Protein AF-A0A2W6BWT7-F1 (afdb_monomer_lite)

Secondary structure (DSSP, 8-state):
-----EEEEE-TTT--EEEEEHHHHHHHHHHH-HHHHHHHHHHHHHHH---TT--HHHHTT---GGGTPPPHHHHHHTTSS-SS-HHHHHHHHHHHHHHHTT--HHHHHHHTTS-HHHHHHHHHHH--EE-SSTT----EE---EEEEEEBTTS-EEEEEEE-HHHHHHHHHHHHHHHHHHTT--TTSGGGGTT-EEEBTT--EEEBP--HHHHHHHHHHTT--HHHHHHHHHHHHHHTT--

Foldseek 3Di:
DDDFDWDWDADPVPRDIDIDGPVVVVVVCCVVCVPVVCVVVQVCLQVQQPQPQADNCLSSQNFDVVVVGDHPVVLCVVPLDPPDTPLLVLLLLQLLVVLVVPDFSQRSSVVSVHHSVSNVVVCVQFVQWDDPDPPDSRIDGDFLFWDWAQAQVRDTDDTFGGTPNLVVVRVVQVVVLVCVVVVHDLPPLVSQQRPWGAGSNGDTGRGHSPSVSVVVVCVVVVDDPVNSCVRVVVSVVVVVPD

pLDDT: mean 80.97, std 15.34, range [33.62, 97.25]

Radius of gyration: 24.02 Å; chains: 1; bounding box: 51×34×78 Å

Structure (mmCIF, N/CA/C/O backbone):
data_AF-A0A2W6BWT7-F1
#
_entry.id   AF-A0A2W6BWT7-F1
#
loop_
_atom_site.group_PDB
_atom_site.id
_atom_site.type_symbol
_atom_site.label_atom_id
_atom_site.label_alt_id
_atom_site.label_comp_id
_atom_site.label_asym_id
_atom_site.label_entity_id
_atom_site.label_seq_id
_atom_site.pdbx_PDB_ins_code
_atom_site.Cartn_x
_atom_site.Cartn_y
_atom_site.Cartn_z
_atom_site.occupancy
_atom_site.B_iso_or_equiv
_atom_site.auth_seq_id
_atom_site.auth_comp_id
_atom_site.auth_asym_id
_atom_site.auth_atom_id
_atom_site.pdbx_PDB_model_num
ATOM 1 N N . MET A 1 1 ? -0.804 13.426 42.499 1.00 40.91 1 MET A N 1
ATOM 2 C CA . MET A 1 1 ? 0.471 13.006 43.126 1.00 40.91 1 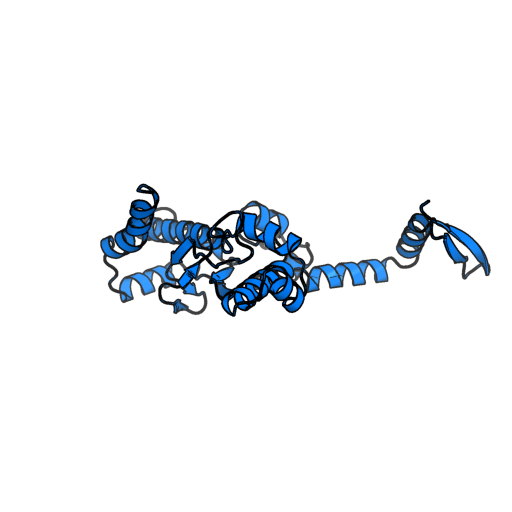MET A CA 1
ATOM 3 C C . MET A 1 1 ? 0.937 11.710 42.467 1.00 40.91 1 MET A C 1
ATOM 5 O O . MET A 1 1 ? 0.214 10.729 42.532 1.00 40.91 1 MET A O 1
ATOM 9 N N . SER A 1 2 ? 2.071 11.709 41.757 1.00 45.38 2 SER A N 1
ATOM 10 C CA . SER A 1 2 ? 2.580 10.516 41.055 1.00 45.38 2 SER A CA 1
ATOM 11 C C . SER A 1 2 ? 3.431 9.670 42.006 1.00 45.38 2 SER A C 1
ATOM 13 O O . SER A 1 2 ? 4.536 10.066 42.378 1.00 45.38 2 SER A O 1
ATOM 15 N N . THR A 1 3 ? 2.908 8.523 42.439 1.00 53.22 3 THR A N 1
ATOM 16 C CA . THR A 1 3 ? 3.630 7.551 43.269 1.00 53.22 3 THR A CA 1
ATOM 17 C C . THR A 1 3 ? 4.761 6.920 42.458 1.00 53.22 3 THR A C 1
ATOM 19 O O . THR A 1 3 ? 4.527 6.099 41.566 1.00 53.22 3 THR A O 1
ATOM 22 N N . ARG A 1 4 ? 6.009 7.304 42.751 1.00 64.75 4 ARG A N 1
ATOM 23 C CA . ARG A 1 4 ? 7.195 6.680 42.151 1.00 64.75 4 ARG A CA 1
ATOM 24 C C . ARG A 1 4 ? 7.292 5.229 42.625 1.00 64.75 4 ARG A C 1
ATOM 26 O O . ARG A 1 4 ? 7.562 4.985 43.795 1.00 64.75 4 ARG A O 1
ATOM 33 N N . ARG A 1 5 ? 7.105 4.273 41.709 1.00 74.81 5 ARG A N 1
ATOM 34 C CA . ARG A 1 5 ? 7.353 2.847 41.974 1.00 74.81 5 ARG A CA 1
ATOM 35 C C . ARG A 1 5 ? 8.836 2.626 42.286 1.00 74.81 5 ARG A C 1
ATOM 37 O O . ARG A 1 5 ? 9.699 2.946 41.460 1.00 74.81 5 ARG A O 1
ATOM 44 N N . THR A 1 6 ? 9.113 2.089 43.466 1.00 85.50 6 THR A N 1
ATOM 45 C CA . THR A 1 6 ? 10.433 1.623 43.897 1.00 85.50 6 THR A CA 1
ATOM 46 C C . THR A 1 6 ? 10.554 0.120 43.660 1.00 85.50 6 THR A C 1
ATOM 48 O O . THR A 1 6 ? 9.563 -0.606 43.664 1.00 85.50 6 THR A O 1
ATOM 51 N N . TYR A 1 7 ? 11.775 -0.337 43.394 1.00 82.94 7 TYR A N 1
ATOM 52 C CA . TYR A 1 7 ? 12.094 -1.737 43.131 1.00 82.94 7 TYR A CA 1
ATOM 53 C C . TYR A 1 7 ? 13.225 -2.173 44.052 1.00 82.94 7 TYR A C 1
ATOM 55 O O . TYR A 1 7 ? 14.183 -1.428 44.257 1.00 82.94 7 TYR A O 1
ATOM 63 N N . THR A 1 8 ? 13.147 -3.394 44.570 1.00 88.25 8 THR A N 1
ATOM 64 C CA . THR A 1 8 ? 14.200 -3.972 45.408 1.00 88.25 8 THR A CA 1
ATOM 65 C C . THR A 1 8 ? 15.169 -4.770 44.547 1.00 88.25 8 THR A C 1
ATOM 67 O O . THR A 1 8 ? 14.767 -5.690 43.839 1.00 88.25 8 THR A O 1
ATOM 70 N N . LEU A 1 9 ? 16.453 -4.419 44.596 1.00 81.25 9 LEU A N 1
ATOM 71 C CA . LEU A 1 9 ? 17.523 -5.174 43.950 1.00 81.25 9 LEU A CA 1
ATOM 72 C C . LEU A 1 9 ? 18.331 -5.923 45.000 1.00 81.25 9 LEU A C 1
ATOM 74 O O . LEU A 1 9 ? 18.842 -5.302 45.932 1.00 81.25 9 LEU A O 1
ATOM 78 N N . THR A 1 10 ? 18.512 -7.224 44.792 1.00 84.50 10 THR A N 1
ATOM 79 C CA . THR A 1 10 ? 19.337 -8.089 45.643 1.00 84.50 10 THR A CA 1
ATOM 80 C C . THR A 1 10 ? 20.615 -8.472 44.910 1.00 84.50 10 THR A C 1
ATOM 82 O O . THR A 1 10 ? 20.573 -9.046 43.820 1.00 84.50 10 THR A O 1
ATOM 85 N N . ASN A 1 11 ? 21.772 -8.176 45.500 1.00 80.06 11 ASN A N 1
ATOM 86 C CA . ASN A 1 11 ? 23.053 -8.645 44.986 1.00 80.06 11 ASN A CA 1
ATOM 87 C C . ASN A 1 11 ? 23.253 -10.118 45.368 1.00 80.06 11 ASN A C 1
ATOM 89 O O . ASN A 1 11 ? 23.417 -10.439 46.540 1.00 80.06 11 ASN A O 1
ATOM 93 N N . LYS A 1 12 ? 23.290 -11.013 44.375 1.00 78.94 12 LYS A N 1
ATOM 94 C CA . LYS A 1 12 ? 23.414 -12.462 44.603 1.00 78.94 12 LYS A CA 1
ATOM 95 C C . LYS A 1 12 ? 24.731 -12.896 45.262 1.00 78.94 12 LYS A C 1
ATOM 97 O O . LYS A 1 12 ? 24.747 -13.942 45.893 1.00 78.94 12 LYS A O 1
ATOM 102 N N . LYS A 1 13 ? 25.821 -12.127 45.125 1.00 75.25 13 LYS A N 1
ATOM 103 C CA . LYS A 1 13 ? 27.130 -12.473 45.717 1.00 75.25 13 LYS A CA 1
ATOM 104 C C . LYS A 1 13 ? 27.247 -12.061 47.180 1.00 75.25 13 LYS A C 1
ATOM 106 O O . LYS A 1 13 ? 27.961 -12.703 47.934 1.00 75.25 13 LYS A O 1
ATOM 111 N N . THR A 1 14 ? 26.595 -10.967 47.562 1.00 84.38 14 THR A N 1
ATOM 112 C CA . THR A 1 14 ? 26.747 -10.375 48.901 1.00 84.38 14 THR A CA 1
ATOM 113 C C . THR A 1 14 ? 25.477 -10.443 49.740 1.00 84.38 14 THR A C 1
ATOM 115 O O . THR A 1 14 ? 25.491 -10.005 50.884 1.00 84.38 14 THR A O 1
ATOM 118 N N . GLY A 1 15 ? 24.360 -10.904 49.172 1.00 87.50 15 GLY A N 1
ATOM 119 C CA . GLY A 1 15 ? 23.044 -10.931 49.817 1.00 87.50 15 GLY A CA 1
ATOM 120 C C . GLY A 1 15 ? 22.424 -9.550 50.065 1.00 87.50 15 GLY A C 1
ATOM 121 O O . GLY A 1 15 ? 21.274 -9.459 50.479 1.00 87.50 15 GLY A O 1
ATOM 122 N N . ARG A 1 16 ? 23.149 -8.455 49.801 1.00 82.12 16 ARG A N 1
ATOM 123 C CA . ARG A 1 16 ? 22.693 -7.098 50.121 1.00 82.12 16 ARG A CA 1
ATOM 124 C C . ARG A 1 16 ? 21.544 -6.665 49.216 1.00 82.12 16 ARG A C 1
ATOM 126 O O . ARG A 1 16 ? 21.642 -6.750 47.989 1.00 82.12 16 ARG A O 1
ATOM 133 N N . THR A 1 17 ? 20.499 -6.123 49.832 1.00 89.31 17 THR A N 1
ATOM 134 C CA . THR A 1 17 ? 19.329 -5.553 49.157 1.00 89.31 17 THR A CA 1
ATOM 135 C C . THR A 1 17 ? 19.349 -4.031 49.203 1.00 89.31 17 THR A C 1
ATOM 137 O O . THR A 1 17 ? 19.670 -3.451 50.238 1.00 89.31 17 THR A O 1
ATOM 140 N N . ARG A 1 18 ? 18.955 -3.366 48.114 1.00 88.62 18 ARG A N 1
ATOM 141 C CA . ARG A 1 18 ? 18.712 -1.913 48.103 1.00 88.62 18 ARG A CA 1
ATOM 142 C C . ARG A 1 18 ? 17.458 -1.557 47.314 1.00 88.62 18 ARG A C 1
ATOM 144 O O . ARG A 1 18 ? 17.167 -2.192 46.300 1.00 88.62 18 ARG A O 1
ATOM 151 N N . GLN A 1 19 ? 16.742 -0.529 47.764 1.00 90.06 19 GLN A N 1
ATOM 152 C CA . GLN A 1 19 ? 15.625 0.053 47.020 1.00 90.06 19 GLN A CA 1
ATOM 153 C C . GLN A 1 19 ? 16.163 1.020 45.968 1.00 90.06 19 GLN A C 1
ATOM 155 O O . GLN A 1 19 ? 17.015 1.856 46.262 1.00 90.06 19 GLN A O 1
ATOM 160 N N . VAL A 1 20 ? 15.667 0.914 44.743 1.00 85.94 20 VAL A N 1
ATOM 161 C CA . VAL A 1 20 ? 16.054 1.782 43.632 1.00 85.94 20 VAL A CA 1
ATOM 162 C C . VAL A 1 20 ? 14.832 2.288 42.881 1.00 85.94 20 VAL A C 1
ATOM 164 O O . VAL A 1 20 ? 13.752 1.695 42.906 1.00 85.94 20 VAL A O 1
ATOM 167 N N . SER A 1 21 ? 15.008 3.394 42.164 1.00 86.25 21 SER A N 1
ATOM 168 C CA . SER A 1 21 ? 13.997 3.871 41.221 1.00 86.25 21 SER A CA 1
ATOM 169 C C . SER A 1 21 ? 13.863 2.920 40.024 1.00 86.25 21 SER A C 1
ATOM 171 O O . SER A 1 21 ? 14.823 2.246 39.643 1.00 86.25 21 SER A O 1
ATOM 173 N N . GLY A 1 22 ? 12.704 2.916 39.354 1.00 77.56 22 GLY A N 1
ATOM 174 C CA . GLY A 1 22 ? 12.494 2.085 38.158 1.00 77.56 22 GLY A CA 1
ATOM 175 C C . GLY A 1 22 ? 13.532 2.289 37.046 1.00 77.56 22 GLY A C 1
ATOM 176 O O . GLY A 1 22 ? 13.905 1.338 36.363 1.00 77.56 22 GLY A O 1
ATOM 177 N N . ARG A 1 23 ? 14.078 3.504 36.900 1.00 74.81 23 ARG A N 1
ATOM 178 C CA . ARG A 1 23 ? 15.114 3.800 35.896 1.00 74.81 23 ARG A CA 1
ATOM 179 C C . ARG A 1 23 ? 16.457 3.149 36.240 1.00 74.81 23 ARG A C 1
ATOM 181 O O . ARG A 1 23 ? 17.181 2.713 35.348 1.00 74.81 23 ARG A O 1
ATOM 188 N N . GLU A 1 24 ? 16.788 3.071 37.523 1.00 74.62 24 GLU A N 1
ATOM 189 C CA . GLU A 1 24 ? 18.011 2.425 38.004 1.00 74.62 24 GLU A CA 1
ATOM 190 C C . GLU A 1 24 ? 17.865 0.891 38.045 1.00 74.62 24 GLU A C 1
ATOM 192 O O . GLU A 1 24 ? 18.815 0.176 37.716 1.00 74.62 24 GLU A O 1
ATOM 197 N N . ALA A 1 25 ? 16.660 0.378 38.317 1.00 74.69 25 ALA A N 1
ATOM 198 C CA . ALA A 1 25 ? 16.322 -1.038 38.148 1.00 74.69 25 ALA A CA 1
ATOM 199 C C . ALA A 1 25 ? 16.501 -1.497 36.688 1.00 74.69 25 ALA A C 1
ATOM 201 O O . ALA A 1 25 ? 17.185 -2.482 36.424 1.00 74.69 25 ALA A O 1
ATOM 202 N N . ALA A 1 26 ? 15.990 -0.735 35.716 1.00 68.50 26 ALA A N 1
ATOM 203 C CA . ALA A 1 26 ? 16.160 -1.059 34.297 1.00 68.50 26 ALA A CA 1
ATOM 204 C C . ALA A 1 26 ? 17.642 -1.088 33.869 1.00 68.50 26 ALA A C 1
ATOM 206 O O . ALA A 1 26 ? 18.083 -2.020 33.198 1.00 68.50 26 ALA A O 1
ATOM 207 N N . ARG A 1 27 ? 18.443 -0.105 34.309 1.00 74.38 27 ARG A N 1
ATOM 208 C CA . ARG A 1 27 ? 19.886 -0.041 34.002 1.00 74.38 27 ARG A CA 1
ATOM 209 C C . ARG A 1 27 ? 20.686 -1.179 34.633 1.00 74.38 27 ARG A C 1
ATOM 211 O O . ARG A 1 27 ? 21.632 -1.676 34.027 1.00 74.38 27 ARG A O 1
ATOM 218 N N . SER A 1 28 ? 20.341 -1.576 35.853 1.00 71.06 28 SER A N 1
ATOM 219 C CA . SER A 1 28 ? 21.017 -2.681 36.542 1.00 71.06 28 SER A CA 1
ATOM 220 C C . SER A 1 28 ? 20.682 -4.034 35.913 1.00 71.06 28 SER A C 1
ATOM 222 O O . SER A 1 28 ? 21.598 -4.829 35.719 1.00 71.06 28 SER A O 1
ATOM 224 N N . ILE A 1 29 ? 19.434 -4.253 35.483 1.00 66.25 29 ILE A N 1
ATOM 225 C CA . ILE A 1 29 ? 19.040 -5.429 34.688 1.00 66.25 29 ILE A CA 1
ATOM 226 C C . ILE A 1 29 ? 19.798 -5.461 33.349 1.00 66.25 29 ILE A C 1
ATOM 228 O O . ILE A 1 29 ? 20.379 -6.489 33.000 1.00 66.25 29 ILE A O 1
ATOM 232 N N . GLN A 1 30 ? 19.885 -4.328 32.637 1.00 64.25 30 GLN A N 1
ATOM 233 C CA . GLN A 1 30 ? 20.648 -4.220 31.383 1.00 64.25 30 GLN A CA 1
ATOM 234 C C . GLN A 1 30 ? 22.138 -4.564 31.553 1.00 64.25 30 GLN A C 1
ATOM 236 O O . GLN A 1 30 ? 22.715 -5.227 30.694 1.00 64.25 30 GLN A O 1
ATOM 241 N N . ARG A 1 31 ? 22.767 -4.145 32.661 1.00 67.81 31 ARG A N 1
ATOM 242 C CA . ARG A 1 31 ? 24.174 -4.469 32.965 1.00 67.81 31 ARG A CA 1
ATOM 243 C C . ARG A 1 31 ? 24.371 -5.921 33.406 1.00 67.81 31 ARG A C 1
ATOM 245 O O . ARG A 1 31 ? 25.387 -6.515 33.067 1.00 67.81 31 ARG A O 1
ATOM 252 N N . ALA A 1 32 ? 23.428 -6.478 34.166 1.00 64.56 32 ALA A N 1
ATOM 253 C CA . ALA A 1 32 ? 23.533 -7.820 34.737 1.00 64.56 32 ALA A CA 1
ATOM 254 C C . ALA A 1 32 ? 23.209 -8.937 33.734 1.00 64.56 32 ALA A C 1
ATOM 256 O O . ALA A 1 32 ? 23.629 -10.077 33.924 1.00 64.56 32 ALA A O 1
ATOM 257 N N . SER A 1 33 ? 22.452 -8.647 32.674 1.00 55.25 33 SER A N 1
ATOM 258 C CA . SER A 1 33 ? 22.104 -9.640 31.651 1.00 55.25 33 SER A CA 1
ATOM 259 C C . SER A 1 33 ? 22.060 -9.028 30.246 1.00 55.25 33 SER A C 1
ATOM 261 O O . SER A 1 33 ? 20.987 -8.944 29.639 1.00 55.25 33 SER A O 1
ATOM 263 N N . PRO A 1 34 ? 23.223 -8.642 29.679 1.00 53.28 34 PRO A N 1
ATOM 264 C CA . PRO A 1 34 ? 23.289 -8.016 28.358 1.00 53.28 34 PRO A CA 1
ATOM 265 C C . PRO A 1 34 ? 22.676 -8.888 27.252 1.00 53.28 34 PRO A C 1
ATOM 267 O O . PRO A 1 34 ? 22.107 -8.361 26.301 1.00 53.28 34 PRO A O 1
ATOM 270 N N . GLY A 1 35 ? 22.773 -10.218 27.380 1.00 55.31 35 GLY A N 1
ATOM 271 C CA . GLY A 1 35 ? 22.260 -11.182 26.402 1.00 55.31 35 GLY A CA 1
ATOM 272 C C . GLY A 1 35 ? 20.732 -11.268 26.336 1.00 55.31 35 GLY A C 1
ATOM 273 O O . GLY A 1 35 ? 20.191 -11.369 25.242 1.00 55.31 35 GLY A O 1
ATOM 274 N N . ILE A 1 36 ? 20.035 -11.154 27.472 1.00 52.41 36 ILE A N 1
ATOM 275 C CA . ILE A 1 36 ? 18.564 -11.287 27.558 1.00 52.41 36 ILE A CA 1
ATOM 276 C C . ILE A 1 36 ? 17.867 -10.015 27.049 1.00 52.41 36 ILE A C 1
ATOM 278 O O . ILE A 1 36 ? 16.839 -10.064 26.370 1.00 52.41 36 ILE A O 1
ATOM 282 N N . TYR A 1 37 ? 18.452 -8.847 27.331 1.00 50.44 37 TYR A N 1
ATOM 283 C CA . TYR A 1 37 ? 17.960 -7.584 26.777 1.00 50.44 37 TYR A CA 1
ATOM 284 C C . TYR A 1 37 ? 18.226 -7.507 25.268 1.00 50.44 37 TYR A C 1
ATOM 286 O O . TYR A 1 37 ? 17.344 -7.130 24.501 1.00 50.44 37 TYR A O 1
ATOM 294 N N . LYS A 1 38 ? 19.413 -7.947 24.824 1.00 56.25 38 LYS A N 1
ATOM 295 C CA . LYS A 1 38 ? 19.716 -8.045 23.395 1.00 56.25 38 LYS A CA 1
ATOM 296 C C . LYS A 1 38 ? 18.777 -9.017 22.690 1.00 56.25 38 LYS A C 1
ATOM 298 O O . LYS A 1 38 ? 18.290 -8.641 21.639 1.00 56.25 38 LYS A O 1
ATOM 303 N N . SER A 1 39 ? 18.479 -10.199 23.237 1.00 55.12 39 SER A N 1
ATOM 304 C CA . SER A 1 39 ? 17.593 -11.172 22.576 1.00 55.12 39 SER A CA 1
ATOM 305 C C . SER A 1 39 ? 16.145 -10.684 22.481 1.00 55.12 39 SER A C 1
ATOM 307 O O . SER A 1 39 ? 15.549 -10.793 21.421 1.00 55.12 39 SER A O 1
ATOM 309 N N . SER A 1 40 ? 15.596 -10.065 23.530 1.00 58.72 40 SER A N 1
ATOM 310 C CA . SER A 1 40 ? 14.223 -9.530 23.499 1.00 58.72 40 SER A CA 1
ATOM 311 C C . SER A 1 40 ? 14.068 -8.330 22.558 1.00 58.72 40 SER A C 1
ATOM 313 O O . SER A 1 40 ? 13.095 -8.259 21.811 1.00 58.72 40 SER A O 1
ATOM 315 N N . GLU A 1 41 ? 15.039 -7.415 22.512 1.00 54.50 41 GLU A N 1
ATOM 316 C CA . GLU A 1 41 ? 15.063 -6.340 21.511 1.00 54.50 41 GLU A CA 1
ATOM 317 C C . GLU A 1 41 ? 15.268 -6.897 20.089 1.00 54.50 41 GLU A C 1
ATOM 319 O O . GLU A 1 41 ? 14.655 -6.428 19.129 1.00 54.50 41 GLU A O 1
ATOM 324 N N . TYR A 1 42 ? 16.096 -7.933 19.948 1.00 56.69 42 TYR A N 1
ATOM 325 C CA . TYR A 1 42 ? 16.363 -8.631 18.690 1.00 56.69 42 TYR A CA 1
ATOM 326 C C . TYR A 1 42 ? 15.128 -9.370 18.153 1.00 56.69 42 TYR A C 1
ATOM 328 O O . TYR A 1 42 ? 14.836 -9.307 16.954 1.00 56.69 42 TYR A O 1
ATOM 336 N N . ASP A 1 43 ? 14.354 -9.989 19.039 1.00 56.84 43 ASP A N 1
ATOM 337 C CA . ASP A 1 43 ? 13.081 -10.639 18.731 1.00 56.84 43 ASP A CA 1
ATOM 338 C C . ASP A 1 43 ? 12.005 -9.610 18.368 1.00 56.84 43 ASP A C 1
ATOM 340 O O . ASP A 1 43 ? 11.235 -9.809 17.430 1.00 56.84 43 ASP A O 1
ATOM 344 N N . LEU A 1 44 ? 11.976 -8.460 19.049 1.00 58.66 44 LEU A N 1
ATOM 345 C CA . LEU A 1 44 ? 11.074 -7.359 18.702 1.00 58.66 44 LEU A CA 1
ATOM 346 C C . LEU A 1 44 ? 11.404 -6.753 17.332 1.00 58.66 44 LEU A C 1
ATOM 348 O O . LEU A 1 44 ? 10.492 -6.441 16.567 1.00 58.66 44 LEU A O 1
ATOM 352 N N . ARG A 1 45 ? 12.688 -6.634 16.973 1.00 56.84 45 ARG A N 1
ATOM 353 C CA . ARG A 1 45 ? 13.105 -6.158 15.642 1.00 56.84 45 ARG A CA 1
ATOM 354 C C . ARG A 1 45 ? 12.735 -7.143 14.539 1.00 56.84 45 ARG A C 1
ATOM 356 O O . ARG A 1 45 ? 12.261 -6.716 13.491 1.00 56.84 45 ARG A O 1
ATOM 363 N N . THR A 1 46 ? 12.896 -8.441 14.774 1.00 55.97 46 THR A N 1
ATOM 364 C CA . THR A 1 46 ? 12.538 -9.477 13.791 1.00 55.97 46 THR A CA 1
ATOM 365 C C . THR A 1 46 ? 11.024 -9.651 13.635 1.00 55.97 46 THR A C 1
ATOM 367 O O . THR A 1 46 ? 10.559 -9.813 12.508 1.00 55.97 46 THR A O 1
ATOM 370 N N . LYS A 1 47 ? 10.244 -9.533 14.720 1.00 56.56 47 LYS A N 1
ATOM 371 C CA . LYS A 1 47 ? 8.769 -9.620 14.690 1.00 56.56 47 LYS A CA 1
ATOM 372 C C . LYS A 1 47 ? 8.080 -8.333 14.220 1.00 56.56 47 LYS A C 1
ATOM 374 O O . LYS A 1 47 ? 7.008 -8.395 13.635 1.00 56.56 47 LYS A O 1
ATOM 379 N N . GLY A 1 48 ? 8.668 -7.163 14.478 1.00 51.44 48 GLY A N 1
ATOM 380 C CA . GLY A 1 48 ? 8.094 -5.863 14.100 1.00 51.44 48 GLY A CA 1
ATOM 381 C C . GLY A 1 48 ? 8.454 -5.383 12.689 1.00 51.44 48 GLY A C 1
ATOM 382 O O . GLY A 1 48 ? 7.829 -4.450 12.188 1.00 51.44 48 GLY A O 1
ATOM 383 N N . SER A 1 49 ? 9.453 -6.006 12.056 1.00 52.94 49 SER A N 1
ATOM 384 C CA . SER A 1 49 ? 10.054 -5.541 10.793 1.00 52.94 49 SER A CA 1
ATOM 385 C C . SER A 1 49 ? 10.053 -6.610 9.705 1.00 52.94 49 SER A C 1
ATOM 387 O O . SER A 1 49 ? 10.900 -6.563 8.813 1.00 52.94 49 SER A O 1
ATOM 389 N N . SER A 1 50 ? 9.144 -7.584 9.781 1.00 56.72 50 SER A N 1
ATOM 390 C CA . SER A 1 50 ? 8.975 -8.649 8.788 1.00 56.72 50 SER A CA 1
ATOM 391 C C . SER A 1 50 ? 8.415 -8.074 7.478 1.00 56.72 50 SER A C 1
ATOM 393 O O . SER A 1 50 ? 7.305 -8.387 7.077 1.00 56.72 50 SER A O 1
ATOM 395 N N . HIS A 1 51 ? 9.147 -7.168 6.829 1.00 59.12 51 HIS A N 1
ATOM 396 C CA . HIS A 1 51 ? 8.811 -6.711 5.489 1.00 59.12 51 HIS A CA 1
ATOM 397 C C . HIS A 1 51 ? 9.100 -7.855 4.514 1.00 59.12 51 HIS A C 1
ATOM 399 O O . HIS A 1 51 ? 10.254 -8.313 4.462 1.00 59.12 51 HIS A O 1
ATOM 405 N N . PRO A 1 52 ? 8.090 -8.311 3.754 1.00 60.44 52 PRO A N 1
ATOM 406 C CA . PRO A 1 52 ? 8.301 -9.246 2.660 1.00 60.44 52 PRO A CA 1
ATOM 407 C C . PRO A 1 52 ? 9.351 -8.682 1.695 1.00 60.44 52 PRO A C 1
ATOM 409 O O . PRO A 1 52 ? 9.346 -7.496 1.371 1.00 60.44 52 PRO A O 1
ATOM 412 N N . GLY A 1 53 ? 10.311 -9.516 1.297 1.00 63.97 53 GLY A N 1
ATOM 413 C CA . GLY A 1 53 ? 11.382 -9.142 0.369 1.00 63.97 53 GLY A CA 1
ATOM 414 C C . GLY A 1 53 ? 12.670 -8.587 0.994 1.00 63.97 53 GLY A C 1
ATOM 415 O O . GLY A 1 53 ? 13.672 -8.547 0.286 1.00 63.97 53 GLY A O 1
ATOM 416 N N . LEU A 1 54 ? 12.712 -8.214 2.281 1.00 74.88 54 LEU A N 1
ATOM 417 C CA . LEU A 1 54 ? 13.970 -7.816 2.941 1.00 74.88 54 LEU A CA 1
ATOM 418 C C . LEU A 1 54 ? 14.772 -9.025 3.440 1.00 74.88 54 LEU A C 1
ATOM 420 O O . LEU A 1 54 ? 14.207 -9.999 3.940 1.00 74.88 54 LEU A O 1
ATOM 424 N N . THR A 1 55 ? 16.106 -8.944 3.399 1.00 78.19 55 THR A N 1
ATOM 425 C CA . THR A 1 55 ? 16.963 -9.989 3.977 1.00 78.19 55 THR A CA 1
ATOM 426 C C . THR A 1 55 ? 16.866 -9.997 5.505 1.00 78.19 55 THR A C 1
ATOM 428 O O . THR A 1 55 ? 16.652 -8.963 6.146 1.00 78.19 55 THR A O 1
ATOM 431 N N . LYS A 1 56 ? 17.111 -11.156 6.137 1.00 77.00 56 LYS A N 1
ATOM 432 C CA . LYS A 1 56 ? 17.194 -11.255 7.610 1.00 77.00 56 LYS A CA 1
ATOM 433 C C . LYS A 1 56 ? 18.200 -10.255 8.193 1.00 77.00 56 LYS A C 1
ATOM 435 O O . LYS A 1 56 ? 18.006 -9.766 9.301 1.00 77.00 56 LYS A O 1
ATOM 440 N N . ALA A 1 57 ? 19.277 -9.952 7.466 1.00 78.38 57 ALA A N 1
ATOM 441 C CA . ALA A 1 57 ? 20.288 -8.992 7.891 1.00 78.38 57 ALA A CA 1
ATOM 442 C C . ALA A 1 57 ? 19.732 -7.557 7.897 1.00 78.38 57 ALA A C 1
ATOM 444 O O . ALA A 1 57 ? 19.862 -6.861 8.907 1.00 78.38 57 ALA A O 1
ATOM 445 N N . GLN A 1 58 ? 19.017 -7.156 6.840 1.00 79.06 58 GLN A N 1
ATOM 446 C CA . GLN A 1 58 ? 18.310 -5.873 6.778 1.00 79.06 58 GLN A CA 1
ATOM 447 C C . GLN A 1 58 ? 17.260 -5.749 7.887 1.00 79.06 58 GLN A C 1
ATOM 449 O O . GLN A 1 58 ? 17.276 -4.759 8.616 1.00 79.06 58 GLN A O 1
ATOM 454 N N . GLN A 1 59 ? 16.422 -6.774 8.087 1.00 74.50 59 GLN A N 1
ATOM 455 C CA . GLN A 1 59 ? 15.397 -6.813 9.146 1.00 74.50 59 GLN A CA 1
ATOM 456 C C . GLN A 1 59 ? 15.985 -6.665 10.559 1.00 74.50 59 GLN A C 1
ATOM 458 O O . GLN A 1 59 ? 15.349 -6.101 11.447 1.00 74.50 59 GLN A O 1
ATOM 463 N N . ARG A 1 60 ? 17.227 -7.117 10.769 1.00 72.31 60 ARG A N 1
ATOM 464 C CA . ARG A 1 60 ? 17.957 -6.970 12.041 1.00 72.31 60 ARG A CA 1
ATOM 465 C C . ARG A 1 60 ? 18.642 -5.607 12.205 1.00 72.31 60 ARG A C 1
ATOM 467 O O . ARG A 1 60 ? 19.185 -5.331 13.273 1.00 72.31 60 ARG A O 1
ATOM 474 N N . GLY A 1 61 ? 18.625 -4.756 11.178 1.00 75.19 61 GLY A N 1
ATOM 475 C CA . GLY A 1 61 ? 19.347 -3.480 11.156 1.00 75.19 61 GLY A CA 1
ATOM 476 C C . GLY A 1 61 ? 20.835 -3.615 10.817 1.00 75.19 61 GLY A C 1
ATOM 477 O O . GLY A 1 61 ? 21.599 -2.684 11.044 1.00 75.19 61 GLY A O 1
ATOM 478 N N . HIS A 1 62 ? 21.247 -4.756 10.266 1.00 80.62 62 HIS A N 1
ATOM 479 C CA . HIS A 1 62 ? 22.625 -5.060 9.881 1.00 80.62 62 HIS A CA 1
ATOM 480 C C . HIS A 1 62 ? 22.724 -5.290 8.370 1.00 80.62 62 HIS A C 1
ATOM 482 O O . HIS A 1 62 ? 23.199 -6.338 7.931 1.00 80.62 62 HIS A O 1
ATOM 488 N N . ALA A 1 63 ? 22.232 -4.332 7.578 1.00 81.25 63 ALA A N 1
ATOM 489 C CA . ALA A 1 63 ? 22.354 -4.392 6.124 1.00 81.25 63 ALA A CA 1
ATOM 490 C C . ALA A 1 63 ? 23.830 -4.514 5.724 1.00 81.25 63 ALA A C 1
ATOM 492 O O . ALA A 1 63 ? 24.689 -3.774 6.211 1.00 81.25 63 ALA A O 1
ATOM 493 N N . ARG A 1 64 ? 24.127 -5.482 4.862 1.00 82.69 64 ARG A N 1
ATOM 494 C CA . ARG A 1 64 ? 25.479 -5.768 4.389 1.00 82.69 64 ARG A CA 1
ATOM 495 C C . ARG A 1 64 ? 25.778 -4.898 3.177 1.00 82.69 64 ARG A C 1
ATOM 497 O O . ARG A 1 64 ? 25.634 -5.349 2.043 1.00 82.69 64 ARG A O 1
ATOM 504 N N . SER A 1 65 ? 26.233 -3.670 3.414 1.00 76.38 65 SER A N 1
ATOM 505 C CA . SER A 1 65 ? 26.602 -2.740 2.335 1.00 76.38 65 SER A CA 1
ATOM 506 C C . SER A 1 65 ? 27.621 -3.346 1.361 1.00 76.38 65 SER A C 1
ATOM 508 O O . SER A 1 65 ? 27.534 -3.112 0.163 1.00 76.38 65 SER A O 1
ATOM 510 N N . SER A 1 66 ? 28.529 -4.203 1.849 1.00 78.31 66 SER A N 1
ATOM 511 C CA . SER A 1 66 ? 29.502 -4.938 1.024 1.00 78.31 66 SER A CA 1
ATOM 512 C C . SER A 1 66 ? 28.882 -5.939 0.041 1.00 78.31 66 SER A C 1
ATOM 514 O O . SER A 1 66 ? 29.566 -6.407 -0.860 1.00 78.31 66 SER A O 1
ATOM 516 N N . ARG A 1 67 ? 27.597 -6.273 0.198 1.00 75.06 67 ARG A N 1
ATOM 517 C CA . ARG A 1 67 ? 26.812 -7.115 -0.719 1.00 75.06 67 ARG A CA 1
ATOM 518 C C . ARG A 1 67 ? 25.737 -6.324 -1.470 1.00 75.06 67 ARG A C 1
ATOM 520 O O . ARG A 1 67 ? 24.802 -6.919 -1.993 1.00 75.06 67 ARG A O 1
ATOM 527 N N . GLY A 1 68 ? 25.828 -4.993 -1.468 1.00 77.12 68 GLY A N 1
ATOM 528 C CA . GLY A 1 68 ? 24.848 -4.116 -2.111 1.00 77.12 68 GLY A CA 1
ATOM 529 C C . GLY A 1 68 ? 23.521 -3.972 -1.354 1.00 77.12 68 GLY A C 1
ATOM 530 O O . GLY A 1 68 ? 22.570 -3.413 -1.894 1.00 77.12 68 GLY A O 1
ATOM 531 N N . GLU A 1 69 ? 23.417 -4.443 -0.106 1.00 81.69 69 GLU A N 1
ATOM 532 C CA . GLU A 1 69 ? 22.186 -4.291 0.676 1.00 81.69 69 GLU A CA 1
ATOM 533 C C . GLU A 1 69 ? 22.040 -2.856 1.207 1.00 81.69 69 GLU A C 1
ATOM 535 O O . GLU A 1 69 ? 22.910 -2.342 1.913 1.00 81.69 69 GLU A O 1
ATOM 540 N N . SER A 1 70 ? 20.895 -2.222 0.945 1.00 80.31 70 SER A N 1
ATOM 541 C CA . SER A 1 70 ? 20.542 -0.934 1.557 1.00 80.31 70 SER A CA 1
ATOM 542 C C . SER A 1 70 ? 19.948 -1.115 2.958 1.00 80.31 70 SER A C 1
ATOM 544 O O . SER A 1 70 ? 19.233 -2.085 3.223 1.00 80.31 70 SER A O 1
ATOM 546 N N . SER A 1 71 ? 20.209 -0.171 3.867 1.00 81.50 71 SER A N 1
ATOM 547 C CA . SER A 1 71 ? 19.604 -0.171 5.205 1.00 81.50 71 SER A CA 1
ATOM 548 C C . SER A 1 71 ? 18.102 0.124 5.155 1.00 81.50 71 SER A C 1
ATOM 550 O O . SER A 1 71 ? 17.640 0.894 4.318 1.00 81.50 71 SER A O 1
ATOM 552 N N . ILE A 1 72 ? 17.334 -0.411 6.111 1.00 78.19 72 ILE A N 1
ATOM 553 C CA . ILE A 1 72 ? 15.892 -0.119 6.250 1.00 78.19 72 ILE A CA 1
ATOM 554 C C . ILE A 1 72 ? 15.634 1.386 6.378 1.00 78.19 72 ILE A C 1
ATOM 556 O O . ILE A 1 72 ? 14.693 1.906 5.786 1.00 78.19 72 ILE A O 1
ATOM 560 N N . SER A 1 73 ? 16.478 2.108 7.120 1.00 78.56 73 SER A N 1
ATOM 561 C CA . SER A 1 73 ? 16.355 3.562 7.251 1.00 78.56 73 SER A CA 1
ATOM 562 C C . SER A 1 73 ? 16.512 4.274 5.907 1.00 78.56 73 SER A C 1
ATOM 564 O O . SER A 1 73 ? 15.710 5.153 5.599 1.00 78.56 73 SER A O 1
ATOM 566 N N . ARG A 1 74 ? 17.482 3.857 5.080 1.00 81.50 74 ARG A N 1
ATOM 567 C CA . ARG A 1 74 ? 17.670 4.392 3.728 1.00 81.50 74 ARG A CA 1
ATOM 568 C C . ARG A 1 74 ? 16.465 4.079 2.851 1.00 81.50 74 ARG A C 1
ATOM 570 O O . ARG A 1 74 ? 15.925 4.999 2.255 1.00 81.50 74 ARG A O 1
ATOM 577 N N . LEU A 1 75 ? 16.009 2.825 2.841 1.00 78.94 75 LEU A N 1
ATOM 578 C CA . LEU A 1 75 ? 14.848 2.374 2.066 1.00 78.94 75 LEU A CA 1
ATOM 579 C C . LEU A 1 75 ? 13.564 3.149 2.431 1.00 78.94 75 LEU A C 1
ATOM 581 O O . LEU A 1 75 ? 12.806 3.529 1.542 1.00 78.94 75 LEU A O 1
ATOM 585 N N . ARG A 1 76 ? 13.339 3.449 3.720 1.00 80.62 76 ARG A N 1
ATOM 586 C CA . ARG A 1 76 ? 12.220 4.296 4.189 1.00 80.62 76 ARG A CA 1
ATOM 587 C C . ARG A 1 76 ? 12.356 5.753 3.768 1.00 80.62 76 ARG A C 1
ATOM 589 O O . ARG A 1 76 ? 11.356 6.394 3.443 1.00 80.62 76 ARG A O 1
ATOM 596 N N . ALA A 1 77 ? 13.573 6.293 3.823 1.00 75.12 77 ALA A N 1
ATOM 597 C CA . ALA A 1 77 ? 13.836 7.684 3.469 1.00 75.12 77 ALA A CA 1
ATOM 598 C C . ALA A 1 77 ? 13.503 7.949 1.996 1.00 75.12 77 ALA A C 1
ATOM 600 O O . ALA A 1 77 ? 12.844 8.938 1.693 1.00 75.12 77 ALA A O 1
ATOM 601 N N . ILE A 1 78 ? 13.873 7.015 1.116 1.00 74.81 78 ILE A N 1
ATOM 602 C CA . ILE A 1 78 ? 13.611 7.088 -0.328 1.00 74.81 78 ILE A CA 1
ATOM 603 C C . ILE A 1 78 ? 12.244 6.508 -0.737 1.00 74.81 78 ILE A C 1
ATOM 605 O O . ILE A 1 78 ? 11.965 6.381 -1.924 1.00 74.81 78 ILE A O 1
ATOM 609 N N . GLY A 1 79 ? 11.399 6.131 0.230 1.00 70.50 79 GLY A N 1
ATOM 610 C CA . GLY A 1 79 ? 10.016 5.708 -0.010 1.00 70.50 79 GLY A CA 1
ATOM 611 C C . GLY A 1 79 ? 9.822 4.297 -0.579 1.00 70.50 79 GLY A C 1
ATOM 612 O O . GLY A 1 79 ? 8.682 3.941 -0.878 1.00 70.50 79 GLY A O 1
ATOM 613 N N . GLN A 1 80 ? 10.885 3.491 -0.689 1.00 72.00 80 GLN A N 1
ATOM 614 C CA . GLN A 1 80 ? 10.823 2.120 -1.223 1.00 72.00 80 GLN A CA 1
ATOM 615 C C . GLN A 1 80 ? 10.089 1.146 -0.298 1.00 72.00 80 GLN A C 1
ATOM 617 O O . GLN A 1 80 ? 9.451 0.208 -0.773 1.00 72.00 80 GLN A O 1
ATOM 622 N N . ILE A 1 81 ? 10.175 1.372 1.016 1.00 75.25 81 ILE A N 1
ATOM 623 C CA . ILE A 1 81 ? 9.439 0.611 2.032 1.00 75.25 81 ILE A CA 1
ATOM 624 C C . ILE A 1 81 ? 8.661 1.552 2.945 1.00 75.25 81 ILE A C 1
ATOM 626 O O . ILE A 1 81 ? 8.991 2.735 3.084 1.00 75.25 81 ILE A O 1
ATOM 630 N N . GLU A 1 82 ? 7.648 1.005 3.610 1.00 78.81 82 GLU A N 1
ATOM 631 C CA . GLU A 1 82 ? 6.772 1.793 4.463 1.00 78.81 82 GLU A CA 1
ATOM 632 C C . GLU A 1 82 ? 7.482 2.390 5.675 1.00 78.81 82 GLU A C 1
ATOM 634 O O . GLU A 1 82 ? 8.288 1.753 6.368 1.00 78.81 82 GLU A O 1
ATOM 639 N N . ARG A 1 83 ? 7.146 3.655 5.948 1.00 78.50 83 ARG A N 1
ATOM 640 C CA . ARG A 1 83 ? 7.558 4.343 7.178 1.00 78.50 83 ARG A CA 1
ATOM 641 C C . ARG A 1 83 ? 6.809 3.786 8.384 1.00 78.50 83 ARG A C 1
ATOM 643 O O . ARG A 1 83 ? 7.378 3.678 9.470 1.00 78.50 83 ARG A O 1
ATOM 650 N N . ILE A 1 84 ? 5.552 3.414 8.168 1.00 80.12 84 ILE A N 1
ATOM 651 C CA . ILE A 1 84 ? 4.670 2.822 9.165 1.00 80.12 84 ILE A CA 1
ATOM 652 C C . ILE A 1 84 ? 5.032 1.333 9.314 1.00 80.12 84 ILE A C 1
ATOM 654 O O . ILE A 1 84 ? 5.237 0.659 8.305 1.00 80.12 84 ILE A O 1
ATOM 658 N N . PRO A 1 85 ? 5.138 0.794 10.546 1.00 80.69 85 PRO A N 1
ATOM 659 C CA . PRO A 1 85 ? 5.384 -0.632 10.743 1.00 80.69 85 PRO A CA 1
ATOM 660 C C . PRO A 1 85 ? 4.318 -1.481 10.044 1.00 80.69 85 PRO A C 1
ATOM 662 O O . PRO A 1 85 ? 3.133 -1.176 10.173 1.00 80.69 85 PRO A O 1
ATOM 665 N N . GLY A 1 86 ? 4.723 -2.571 9.381 1.00 78.94 86 GLY A N 1
ATOM 666 C CA . GLY A 1 86 ? 3.804 -3.450 8.643 1.00 78.94 86 GLY A CA 1
ATOM 667 C C . GLY A 1 86 ? 2.604 -3.897 9.481 1.00 78.94 86 GLY A C 1
ATOM 668 O O . GLY A 1 86 ? 1.471 -3.733 9.055 1.00 78.94 86 GLY A O 1
ATOM 669 N N . SER A 1 87 ? 2.828 -4.274 10.743 1.00 84.12 87 SER A N 1
ATOM 670 C CA . SER A 1 87 ? 1.749 -4.654 11.667 1.00 84.12 87 SER A CA 1
ATOM 671 C C . SER A 1 87 ? 0.760 -3.529 11.991 1.00 84.12 87 SER A C 1
ATOM 673 O O . SER A 1 87 ? -0.386 -3.796 12.336 1.00 84.12 87 SER A O 1
ATOM 675 N N . THR A 1 88 ? 1.177 -2.262 11.913 1.00 89.62 88 THR A N 1
ATOM 676 C CA . THR A 1 88 ? 0.260 -1.119 12.052 1.00 89.62 88 THR A CA 1
ATOM 677 C C . THR A 1 88 ? -0.555 -0.932 10.779 1.00 89.62 88 THR A C 1
ATOM 679 O O . THR A 1 88 ? -1.744 -0.635 10.856 1.00 89.62 88 THR A O 1
ATOM 682 N N . LEU A 1 89 ? 0.079 -1.129 9.622 1.00 91.19 89 LEU A N 1
ATOM 683 C CA . LEU A 1 89 ? -0.569 -1.011 8.324 1.00 91.19 89 LEU A CA 1
ATOM 684 C C . LEU A 1 89 ? -1.585 -2.142 8.095 1.00 91.19 89 LEU A C 1
ATOM 686 O O . LEU A 1 89 ? -2.703 -1.876 7.672 1.00 91.19 89 LEU A O 1
ATOM 690 N N . ASP A 1 90 ? -1.264 -3.377 8.483 1.00 92.12 90 ASP A N 1
ATOM 691 C CA . ASP A 1 90 ? -2.196 -4.513 8.432 1.00 92.12 90 ASP A CA 1
ATOM 692 C C . ASP A 1 90 ? -3.469 -4.227 9.238 1.00 92.12 90 ASP A C 1
ATOM 694 O O . ASP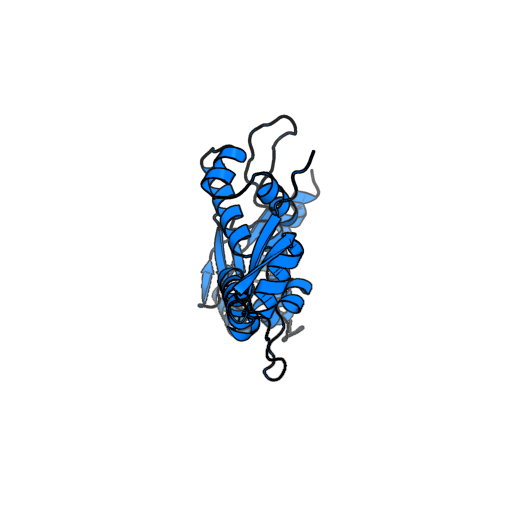 A 1 90 ? -4.584 -4.402 8.751 1.00 92.12 90 ASP A O 1
ATOM 698 N N . LYS A 1 91 ? -3.312 -3.700 10.458 1.00 95.31 91 LYS A N 1
ATOM 699 C CA . LYS A 1 91 ? -4.445 -3.297 11.304 1.00 95.31 91 LYS A CA 1
ATOM 700 C C . LYS A 1 91 ? -5.237 -2.134 10.711 1.00 95.31 91 LYS A C 1
ATOM 702 O O . LYS A 1 91 ? -6.442 -2.040 10.945 1.00 95.31 91 LYS A O 1
ATOM 707 N N . TYR A 1 92 ? -4.581 -1.240 9.973 1.00 96.81 92 TYR A N 1
ATOM 708 C CA . TYR A 1 92 ? -5.253 -0.155 9.266 1.00 96.81 92 TYR A CA 1
ATOM 709 C C . TYR A 1 92 ? -6.180 -0.702 8.174 1.00 96.81 92 TYR A C 1
ATOM 711 O O . TYR A 1 92 ? -7.375 -0.433 8.243 1.00 96.81 92 TYR A O 1
ATOM 719 N N . TYR A 1 93 ? -5.695 -1.547 7.259 1.00 96.44 93 TYR A N 1
ATOM 720 C CA . TYR A 1 93 ? -6.559 -2.135 6.220 1.00 96.44 93 TYR A CA 1
ATOM 721 C C . TYR A 1 93 ? -7.626 -3.078 6.796 1.00 96.44 93 TYR A C 1
ATOM 723 O O . TYR A 1 93 ? -8.763 -3.073 6.336 1.00 96.44 93 TYR A O 1
ATOM 731 N N . GLN A 1 94 ? -7.339 -3.805 7.882 1.00 96.56 94 GLN A N 1
ATOM 732 C CA . GLN A 1 94 ? -8.387 -4.538 8.609 1.00 96.56 94 GLN A CA 1
ATOM 733 C C . GLN A 1 94 ? -9.475 -3.602 9.154 1.00 96.56 94 GLN A C 1
ATOM 735 O O . GLN A 1 94 ? -10.658 -3.928 9.095 1.00 96.56 94 GLN A O 1
ATOM 740 N N . THR A 1 95 ? -9.095 -2.427 9.665 1.00 97.00 95 THR A N 1
ATOM 741 C CA . THR A 1 95 ? -10.061 -1.409 10.105 1.00 97.00 95 THR A CA 1
ATOM 742 C C . THR A 1 95 ? -10.897 -0.907 8.927 1.00 97.00 95 THR A C 1
ATOM 744 O O . THR A 1 95 ? -12.111 -0.790 9.067 1.00 97.00 95 THR A O 1
ATOM 747 N N . VAL A 1 96 ? -10.272 -0.646 7.774 1.00 96.62 96 VAL A N 1
ATOM 748 C CA . VAL A 1 96 ? -10.960 -0.244 6.535 1.00 96.62 96 VAL A CA 1
ATOM 749 C C . VAL A 1 96 ? -12.002 -1.294 6.139 1.00 96.62 96 VAL A C 1
ATOM 751 O O . VAL A 1 96 ? -13.167 -0.950 5.961 1.00 96.62 96 VAL A O 1
ATOM 754 N N . LYS A 1 97 ? -11.632 -2.579 6.132 1.00 96.00 97 LYS A N 1
ATOM 755 C CA . LYS A 1 97 ? -12.550 -3.692 5.848 1.00 96.00 97 LYS A CA 1
ATOM 756 C C . LYS A 1 97 ? -13.744 -3.756 6.806 1.00 96.00 97 LYS A C 1
ATOM 758 O O . LYS A 1 97 ? -14.864 -4.008 6.388 1.00 96.00 97 LYS A O 1
ATOM 763 N N . TYR A 1 98 ? -13.548 -3.513 8.099 1.00 96.19 98 TYR A N 1
ATOM 764 C CA . TYR A 1 98 ? -14.678 -3.469 9.035 1.00 96.19 98 TYR A CA 1
ATOM 765 C C . TYR A 1 98 ? -15.581 -2.247 8.805 1.00 96.19 98 TYR A C 1
ATOM 767 O O . TYR A 1 98 ? -16.801 -2.348 8.934 1.00 96.19 98 TYR A O 1
ATOM 775 N N . ILE A 1 99 ? -15.010 -1.101 8.422 1.00 95.31 99 ILE A N 1
ATOM 776 C CA . ILE A 1 99 ? -15.787 0.090 8.050 1.00 95.31 99 ILE A CA 1
ATOM 777 C C . ILE A 1 99 ? -16.610 -0.170 6.779 1.00 95.31 99 ILE A C 1
ATOM 779 O O . ILE A 1 99 ? -17.777 0.221 6.749 1.00 95.31 99 ILE A O 1
ATOM 783 N N . SER A 1 100 ? -16.068 -0.873 5.773 1.00 93.69 100 SER A N 1
ATOM 784 C CA . SER A 1 100 ? -16.831 -1.248 4.564 1.00 93.69 100 SER A CA 1
ATOM 785 C C . SER A 1 100 ? -18.049 -2.117 4.891 1.00 93.69 100 SER A C 1
ATOM 787 O O . SER A 1 100 ? -19.080 -2.025 4.231 1.00 93.69 100 SER A O 1
ATOM 789 N N . GLN A 1 101 ? -17.965 -2.895 5.972 1.00 94.62 101 GLN A N 1
ATOM 790 C CA . GLN A 1 101 ? -19.044 -3.733 6.500 1.00 94.62 101 GLN A CA 1
ATOM 791 C C . GLN A 1 101 ? -20.042 -2.970 7.393 1.00 94.62 101 GLN A C 1
ATOM 793 O O . GLN A 1 101 ? -20.975 -3.569 7.927 1.00 94.62 101 GLN A O 1
ATOM 798 N N . GLY A 1 102 ? -19.870 -1.655 7.567 1.00 93.19 102 GLY A N 1
ATOM 799 C CA . GLY A 1 102 ? -20.791 -0.785 8.301 1.00 93.19 102 GLY A CA 1
ATOM 800 C C . GLY A 1 102 ? -20.394 -0.472 9.746 1.00 93.19 102 GLY A C 1
ATOM 801 O O . GLY A 1 102 ? -21.144 0.221 10.441 1.00 93.19 102 GLY A O 1
ATOM 802 N N . ASP A 1 103 ? -19.229 -0.925 10.222 1.00 94.56 103 ASP A N 1
ATOM 803 C CA . ASP A 1 103 ? -18.767 -0.570 11.564 1.00 94.56 103 ASP A CA 1
ATOM 804 C C . ASP A 1 103 ? -18.382 0.915 11.670 1.00 94.56 103 ASP A C 1
ATOM 806 O O . ASP A 1 103 ? -17.804 1.526 10.770 1.00 94.56 103 ASP A O 1
ATOM 810 N N . SER A 1 104 ? -18.613 1.502 12.849 1.00 95.12 104 SER A N 1
ATOM 811 C CA . SER A 1 104 ? -18.018 2.799 13.186 1.00 95.12 104 SER A CA 1
ATOM 812 C C . SER A 1 104 ? -16.492 2.687 13.292 1.00 95.12 104 SER A C 1
ATOM 814 O O . SER A 1 104 ? -15.979 1.641 13.689 1.00 95.12 104 SER A O 1
ATOM 816 N N . LEU A 1 105 ? -15.758 3.785 13.064 1.00 95.38 105 LEU A N 1
ATOM 817 C CA . LEU A 1 105 ? -14.294 3.807 13.221 1.00 95.38 105 LEU A CA 1
ATOM 818 C C . LEU A 1 105 ? -13.837 3.253 14.580 1.00 95.38 105 LEU A C 1
ATOM 820 O O . LEU A 1 105 ? -12.849 2.530 14.650 1.00 95.38 105 LEU A O 1
ATOM 824 N N . THR A 1 106 ? -14.547 3.580 15.662 1.00 95.56 106 THR A N 1
ATOM 825 C CA . THR A 1 106 ? -14.197 3.106 17.007 1.00 95.56 106 THR A CA 1
ATOM 826 C C . THR A 1 106 ? -14.350 1.593 17.129 1.00 95.56 106 THR A C 1
ATOM 828 O O . THR A 1 106 ? -13.457 0.924 17.651 1.00 95.56 106 THR A O 1
ATOM 831 N N . THR A 1 107 ? -15.457 1.046 16.623 1.00 96.62 107 THR A N 1
ATOM 832 C CA . THR A 1 107 ? -15.724 -0.398 16.626 1.00 96.62 107 THR A CA 1
ATOM 833 C C . THR A 1 107 ? -14.724 -1.139 15.744 1.00 96.62 107 THR A C 1
ATOM 835 O O . THR A 1 107 ? -14.097 -2.093 16.202 1.00 96.62 107 THR A O 1
ATOM 838 N N . ALA A 1 108 ? -14.523 -0.657 14.519 1.00 97.00 108 ALA A N 1
ATOM 839 C CA . ALA A 1 108 ? -13.610 -1.229 13.542 1.00 97.00 108 ALA A CA 1
ATOM 840 C C . ALA A 1 108 ? -12.161 -1.247 14.056 1.00 97.00 108 ALA A C 1
ATOM 842 O O . ALA A 1 108 ? -11.507 -2.289 14.034 1.00 97.00 108 ALA A O 1
ATOM 843 N N . ALA A 1 109 ? -11.683 -0.126 14.613 1.00 96.94 109 ALA A N 1
ATOM 844 C CA . ALA A 1 109 ? -10.340 -0.029 15.183 1.00 96.94 109 ALA A CA 1
ATOM 845 C C . ALA A 1 109 ? -10.149 -1.024 16.335 1.00 96.94 109 ALA A C 1
ATOM 847 O O . ALA A 1 109 ? -9.130 -1.713 16.408 1.00 96.94 109 ALA A O 1
ATOM 848 N N . ARG A 1 110 ? -11.152 -1.152 17.214 1.00 97.25 110 ARG A N 1
ATOM 849 C CA . ARG A 1 110 ? -11.111 -2.112 18.321 1.00 97.25 110 ARG A CA 1
ATOM 850 C C . ARG A 1 110 ? -11.077 -3.557 17.818 1.00 97.25 110 ARG A C 1
ATOM 852 O O . ARG A 1 110 ? -10.271 -4.331 18.328 1.00 97.25 110 ARG A O 1
ATOM 859 N N . LYS A 1 111 ? -11.901 -3.912 16.823 1.00 97.25 111 LYS A N 1
ATOM 860 C CA . LYS A 1 111 ? -11.907 -5.252 16.203 1.00 97.25 111 LYS A CA 1
ATOM 861 C C . LYS A 1 111 ? -10.567 -5.586 15.543 1.00 97.25 111 LYS A C 1
ATOM 863 O O . LYS A 1 111 ? -10.082 -6.700 15.688 1.00 97.25 111 LYS A O 1
ATOM 868 N N . ALA A 1 112 ? -9.930 -4.610 14.898 1.00 95.38 112 ALA A N 1
ATOM 869 C CA . ALA A 1 112 ? -8.593 -4.752 14.318 1.00 95.38 112 ALA A CA 1
ATOM 870 C C . ALA A 1 112 ? -7.448 -4.686 15.358 1.00 95.38 112 ALA A C 1
ATOM 872 O O . ALA A 1 112 ? -6.271 -4.759 15.007 1.00 95.38 112 ALA A O 1
ATOM 873 N N . GLY A 1 113 ? -7.746 -4.518 16.652 1.00 96.25 113 GLY A N 1
ATOM 874 C CA . GLY A 1 113 ? -6.728 -4.449 17.704 1.00 96.25 113 GLY A CA 1
ATOM 875 C C . GLY A 1 113 ? -5.836 -3.203 17.620 1.00 96.25 113 GLY A C 1
ATOM 876 O O . GLY A 1 113 ? -4.623 -3.286 17.858 1.00 96.25 113 GLY A O 1
ATOM 877 N N . THR A 1 114 ? -6.418 -2.060 17.252 1.00 96.88 114 THR A N 1
ATOM 878 C CA . THR A 1 114 ? -5.773 -0.740 17.167 1.00 96.88 114 THR A CA 1
ATOM 879 C C . THR A 1 114 ? -6.641 0.353 17.816 1.00 96.88 114 THR A C 1
ATOM 881 O O . THR A 1 114 ? -7.680 0.067 18.410 1.00 96.88 114 THR A O 1
ATOM 884 N N . THR A 1 115 ? -6.203 1.614 17.750 1.00 96.88 115 THR A N 1
ATOM 885 C CA . THR A 1 115 ? -6.951 2.775 18.261 1.00 96.88 115 THR A CA 1
ATOM 886 C C . THR A 1 115 ? -7.420 3.688 17.125 1.00 96.88 115 THR A C 1
ATOM 888 O O . THR A 1 115 ? -6.723 3.793 16.110 1.00 96.88 115 THR A O 1
ATOM 891 N N . PRO A 1 116 ? -8.551 4.404 17.282 1.00 96.06 116 PRO A N 1
ATOM 892 C CA . PRO A 1 116 ? -9.004 5.392 16.300 1.00 96.06 116 PRO A CA 1
ATOM 893 C C . PRO A 1 116 ? -7.944 6.447 15.974 1.00 96.06 116 PRO A C 1
ATOM 895 O O . PRO A 1 116 ? -7.808 6.850 14.825 1.00 96.06 116 PRO A O 1
ATOM 898 N N . GLU A 1 117 ? -7.159 6.871 16.963 1.00 95.94 117 GLU A N 1
ATOM 899 C CA . GLU A 1 117 ? -6.072 7.843 16.802 1.00 95.94 117 GLU A CA 1
ATOM 900 C C . GLU A 1 117 ? -4.966 7.291 15.900 1.00 95.94 117 GLU A C 1
ATOM 902 O O . GLU A 1 117 ? -4.475 7.991 15.017 1.00 95.94 117 GLU A O 1
ATOM 907 N N . THR A 1 118 ? -4.606 6.016 16.080 1.00 95.06 118 THR A N 1
ATOM 908 C CA . THR A 1 118 ? -3.622 5.347 15.222 1.00 95.06 118 THR A CA 1
ATOM 909 C C . THR A 1 118 ? -4.134 5.247 13.791 1.00 95.06 118 THR A C 1
ATOM 911 O O . THR A 1 118 ? -3.381 5.526 12.863 1.00 95.06 118 THR A O 1
ATOM 914 N N . VAL A 1 119 ? -5.410 4.898 13.610 1.00 96.50 119 VAL A N 1
ATOM 915 C CA . VAL A 1 119 ? -6.036 4.799 12.284 1.00 96.50 119 VAL A CA 1
ATOM 916 C C . VAL A 1 119 ? -6.055 6.157 11.588 1.00 96.50 119 VAL A C 1
ATOM 918 O O . VAL A 1 119 ? -5.636 6.237 10.440 1.00 96.50 119 VAL A O 1
ATOM 921 N N . ARG A 1 120 ? -6.453 7.235 12.280 1.00 95.50 120 ARG A N 1
ATOM 922 C CA . ARG A 1 120 ? -6.436 8.601 11.722 1.00 95.50 120 ARG A CA 1
ATOM 923 C C . ARG A 1 120 ? -5.034 9.023 11.289 1.00 95.50 120 ARG A C 1
ATOM 925 O O . ARG A 1 120 ? -4.881 9.520 10.184 1.00 95.50 120 ARG A O 1
ATOM 932 N N . ARG A 1 121 ? -4.018 8.752 12.113 1.00 95.31 121 ARG A N 1
ATOM 933 C CA . ARG A 1 121 ? -2.619 9.069 11.788 1.00 95.31 121 ARG A CA 1
ATOM 934 C C . ARG A 1 121 ? -2.131 8.334 10.539 1.00 95.31 121 ARG A C 1
ATOM 936 O O . ARG A 1 121 ? -1.445 8.922 9.718 1.00 95.31 121 ARG A O 1
ATOM 943 N N . VAL A 1 122 ? -2.462 7.050 10.384 1.00 95.06 122 VAL A N 1
ATOM 944 C CA . VAL A 1 122 ? -2.133 6.312 9.149 1.00 95.06 122 VAL A CA 1
ATOM 945 C C . VAL A 1 122 ? -2.916 6.884 7.963 1.00 95.06 122 VAL A C 1
ATOM 947 O O . VAL A 1 122 ? -2.366 7.054 6.878 1.00 95.06 122 VAL A O 1
ATOM 950 N N . ASN A 1 123 ? -4.178 7.252 8.185 1.00 95.75 123 ASN A N 1
ATOM 951 C CA . ASN A 1 123 ? -5.043 7.815 7.159 1.00 95.75 123 ASN A CA 1
ATOM 952 C C . ASN A 1 123 ? -4.568 9.170 6.611 1.00 95.75 123 ASN A C 1
ATOM 954 O O . ASN A 1 123 ? -4.901 9.495 5.480 1.00 95.75 123 ASN A O 1
ATOM 958 N N . GLU A 1 124 ? -3.785 9.951 7.358 1.00 94.00 124 GLU A N 1
ATOM 959 C CA . GLU A 1 124 ? -3.184 11.193 6.844 1.00 94.00 124 GLU A CA 1
ATOM 960 C C . GLU A 1 124 ? -2.291 10.935 5.618 1.00 94.00 124 GLU A C 1
ATOM 962 O O . GLU A 1 124 ? -2.283 11.737 4.683 1.00 94.00 124 GLU A O 1
ATOM 967 N N . GLU A 1 125 ? -1.583 9.798 5.599 1.00 90.56 125 GLU A N 1
ATOM 968 C CA . GLU A 1 125 ? -0.703 9.402 4.493 1.00 90.56 125 GLU A CA 1
ATOM 969 C C . GLU A 1 125 ? -1.459 8.661 3.376 1.00 90.56 125 GLU A C 1
ATOM 971 O O . GLU A 1 125 ? -1.150 8.863 2.205 1.00 90.56 125 GLU A O 1
ATOM 976 N N . HIS A 1 126 ? -2.439 7.817 3.720 1.00 94.19 126 HIS A N 1
ATOM 977 C CA . HIS A 1 126 ? -3.135 6.953 2.752 1.00 94.19 126 HIS A CA 1
ATOM 978 C C . HIS A 1 126 ? -4.405 7.591 2.160 1.00 94.19 126 HIS A C 1
ATOM 980 O O . HIS A 1 126 ? -4.749 7.328 1.015 1.00 94.19 126 HIS A O 1
ATOM 986 N N . GLN A 1 127 ? -5.080 8.474 2.900 1.00 94.69 127 GLN A N 1
ATOM 987 C CA . GLN A 1 127 ? -6.308 9.175 2.493 1.00 94.69 127 GLN A CA 1
ATOM 988 C C . GLN A 1 127 ? -7.436 8.259 1.981 1.00 94.69 127 GLN A C 1
ATOM 990 O O . GLN A 1 127 ? -8.226 8.674 1.142 1.00 94.69 127 GLN A O 1
ATOM 995 N N . LEU A 1 128 ? -7.526 7.028 2.496 1.00 94.88 128 LEU A N 1
ATOM 996 C CA . LEU A 1 128 ? -8.537 6.056 2.067 1.00 94.88 128 LEU A CA 1
ATOM 997 C C . LEU A 1 128 ? -9.864 6.192 2.826 1.00 94.88 128 LEU A C 1
ATOM 999 O O . LEU A 1 128 ? -10.924 5.868 2.299 1.00 94.88 128 LEU A O 1
ATOM 1003 N N . LEU A 1 129 ? -9.818 6.652 4.077 1.00 95.12 129 LEU A N 1
ATOM 1004 C CA . LEU A 1 129 ? -11.004 6.909 4.886 1.00 95.12 129 LEU A CA 1
ATOM 1005 C C . LEU A 1 129 ? -11.349 8.394 4.837 1.00 95.12 129 LEU A C 1
ATOM 1007 O O . LEU A 1 129 ? -10.498 9.238 5.118 1.00 95.12 129 LEU A O 1
ATOM 1011 N N . ASP A 1 130 ? -12.612 8.709 4.578 1.00 93.06 130 ASP A N 1
ATOM 1012 C CA . ASP A 1 130 ? -13.105 10.084 4.613 1.00 93.06 130 ASP A CA 1
ATOM 1013 C C . ASP A 1 130 ? -14.428 10.197 5.372 1.00 93.06 130 ASP A C 1
ATOM 1015 O O . ASP A 1 130 ? -15.148 9.215 5.576 1.00 93.06 130 ASP A O 1
ATOM 1019 N N . ARG A 1 131 ? -14.753 11.410 5.816 1.00 89.81 131 ARG A N 1
ATOM 1020 C CA . ARG A 1 131 ? -16.085 11.743 6.308 1.00 89.81 131 ARG A CA 1
ATOM 1021 C C . ARG A 1 131 ? -16.793 12.589 5.256 1.00 89.81 131 ARG A C 1
ATOM 1023 O O . ARG A 1 131 ? -16.268 13.640 4.905 1.00 89.81 131 ARG A O 1
ATOM 1030 N N . PRO A 1 132 ? -17.996 12.191 4.808 1.00 80.44 132 PRO A N 1
ATOM 1031 C CA . PRO A 1 132 ? -18.730 12.955 3.801 1.00 80.44 132 PRO A CA 1
ATOM 1032 C C . PRO A 1 132 ? -19.040 14.380 4.274 1.00 80.44 132 PRO A C 1
ATOM 1034 O O . PRO A 1 132 ? -19.101 15.298 3.467 1.00 80.44 132 PRO A O 1
ATOM 1037 N N . ASP A 1 133 ? -19.177 14.579 5.587 1.00 82.75 133 ASP A N 1
ATOM 1038 C CA . ASP A 1 133 ? -19.301 15.896 6.189 1.00 82.75 133 ASP A CA 1
ATOM 1039 C C . ASP A 1 133 ? -18.656 15.919 7.595 1.00 82.75 133 ASP A C 1
ATOM 1041 O O . ASP A 1 133 ? -18.418 14.878 8.218 1.00 82.75 133 ASP A O 1
ATOM 1045 N N . ARG A 1 134 ? -18.359 17.117 8.122 1.00 75.12 134 ARG A N 1
ATOM 1046 C CA . ARG A 1 134 ? -17.712 17.289 9.442 1.00 75.12 134 ARG A CA 1
ATOM 1047 C C . ARG A 1 134 ? -18.578 16.831 10.622 1.00 75.12 134 ARG A C 1
ATOM 1049 O O . ARG A 1 134 ? -18.037 16.525 11.685 1.00 75.12 134 ARG A O 1
ATOM 1056 N N . THR A 1 135 ? -19.894 16.807 10.449 1.00 77.56 135 THR A N 1
ATOM 1057 C CA . THR A 1 135 ? -20.887 16.386 11.448 1.00 77.56 135 THR A CA 1
ATOM 1058 C C . THR A 1 135 ? -21.171 14.881 11.405 1.00 77.56 135 THR A C 1
ATOM 1060 O O . THR A 1 135 ? -21.631 14.307 12.397 1.00 77.56 135 THR A O 1
ATOM 1063 N N . SER A 1 136 ? -20.822 14.216 10.302 1.00 80.00 136 SER A N 1
ATOM 1064 C CA . SER A 1 136 ? -21.054 12.805 10.084 1.00 80.00 136 SER A CA 1
ATOM 1065 C C . SER A 1 136 ? -20.192 11.998 11.033 1.00 80.00 136 SER A C 1
ATOM 1067 O O . SER A 1 136 ? -18.966 12.120 11.125 1.00 80.00 136 SER A O 1
ATOM 1069 N N . ARG A 1 137 ? -20.871 11.110 11.750 1.00 79.69 137 ARG A N 1
ATOM 1070 C CA . ARG A 1 137 ? -20.225 10.100 12.587 1.00 79.69 137 ARG A CA 1
ATOM 1071 C C . ARG A 1 137 ? -19.780 8.889 11.770 1.00 79.69 137 ARG A C 1
ATOM 1073 O O . ARG A 1 137 ? -19.066 8.040 12.306 1.00 79.69 137 ARG A O 1
ATOM 1080 N N . ARG A 1 138 ? -20.201 8.799 10.504 1.00 87.00 138 ARG A N 1
ATOM 1081 C CA . ARG A 1 138 ? -19.892 7.684 9.612 1.00 87.00 138 ARG A CA 1
ATOM 1082 C C . ARG A 1 138 ? -18.656 8.009 8.789 1.00 87.00 138 ARG A C 1
ATOM 1084 O O . ARG A 1 138 ? -18.553 9.073 8.187 1.00 87.00 138 ARG A O 1
ATOM 1091 N N . TRP A 1 139 ? -17.724 7.071 8.803 1.00 93.06 139 TRP A N 1
ATOM 1092 C CA . TRP A 1 139 ? -16.584 7.075 7.904 1.00 93.06 139 TRP A CA 1
ATOM 1093 C C . TRP A 1 139 ? -16.964 6.285 6.658 1.00 93.06 139 TRP A C 1
ATOM 1095 O O . TRP A 1 139 ? -17.626 5.256 6.771 1.00 93.06 139 TRP A O 1
ATOM 1105 N N . GLY A 1 140 ? -16.573 6.793 5.498 1.00 92.69 140 GLY A N 1
ATOM 1106 C CA . GLY A 1 140 ? -16.651 6.101 4.222 1.00 92.69 140 GLY A CA 1
ATOM 1107 C C . GLY A 1 140 ? -15.258 5.746 3.719 1.00 92.69 140 GLY A C 1
ATOM 1108 O O . GLY A 1 140 ? -14.254 6.261 4.217 1.00 92.69 140 GLY A O 1
ATOM 1109 N N . ILE A 1 141 ? -15.222 4.871 2.722 1.00 94.81 141 ILE A N 1
ATOM 1110 C CA . ILE A 1 141 ? -14.016 4.526 1.974 1.00 94.81 141 ILE A CA 1
ATOM 1111 C C . ILE A 1 141 ? -14.067 5.303 0.666 1.00 94.81 141 ILE A C 1
ATOM 1113 O O . ILE A 1 141 ? -15.097 5.305 -0.008 1.00 94.81 141 ILE A O 1
ATOM 1117 N N . ARG A 1 142 ? -12.975 5.982 0.326 1.00 94.88 142 ARG A N 1
ATOM 1118 C CA . ARG A 1 142 ? -12.823 6.690 -0.940 1.00 94.88 142 ARG A CA 1
ATOM 1119 C C . ARG A 1 142 ? -11.476 6.304 -1.552 1.00 94.88 142 ARG A C 1
ATOM 1121 O O . ARG A 1 142 ? -10.459 6.847 -1.117 1.00 94.88 142 ARG A O 1
ATOM 1128 N N . PRO A 1 143 ? -11.453 5.363 -2.513 1.00 95.12 143 PRO A N 1
ATOM 1129 C CA . PRO A 1 143 ? -10.263 5.116 -3.316 1.00 95.12 143 PRO A CA 1
ATOM 1130 C C . PRO A 1 143 ? -9.789 6.420 -3.963 1.00 95.12 143 PRO A C 1
ATOM 1132 O O . PRO A 1 143 ? -10.601 7.281 -4.309 1.00 95.12 143 PRO A O 1
ATOM 1135 N N . ALA A 1 144 ? -8.477 6.582 -4.102 1.00 94.06 144 ALA A N 1
ATOM 1136 C CA . ALA A 1 144 ? -7.909 7.753 -4.765 1.00 94.06 144 ALA A CA 1
ATOM 1137 C C . ALA A 1 144 ? -7.948 7.633 -6.295 1.00 94.06 144 ALA A C 1
ATOM 1139 O O . ALA A 1 144 ? -7.883 8.649 -6.978 1.00 94.06 144 ALA A O 1
ATOM 1140 N N . GLY A 1 145 ? -8.028 6.403 -6.796 1.00 93.56 145 GLY A N 1
ATOM 1141 C CA . GLY A 1 145 ? -7.993 6.034 -8.205 1.00 93.56 145 GLY A CA 1
ATOM 1142 C C . GLY A 1 145 ? -7.718 4.541 -8.330 1.00 93.56 145 GLY A C 1
ATOM 1143 O O . GLY A 1 145 ? -7.654 3.831 -7.317 1.00 93.56 145 GLY A O 1
ATOM 1144 N N . HIS A 1 146 ? -7.528 4.076 -9.557 1.00 94.44 146 HIS A N 1
ATOM 1145 C CA . HIS A 1 146 ? -7.246 2.673 -9.843 1.00 94.44 146 HIS A CA 1
ATOM 1146 C C . HIS A 1 146 ? -5.975 2.508 -10.672 1.00 94.44 146 HIS A C 1
ATOM 1148 O O . HIS A 1 146 ? -5.550 3.400 -11.401 1.00 94.44 146 HIS A O 1
ATOM 1154 N N . SER A 1 147 ? -5.324 1.354 -10.550 1.00 93.50 147 SER A N 1
ATOM 1155 C CA . SER A 1 147 ? -4.166 1.034 -11.385 1.00 93.50 147 SER A CA 1
ATOM 1156 C C . SER A 1 147 ? -4.096 -0.454 -11.668 1.00 93.50 147 SER A C 1
ATOM 1158 O O . SER A 1 147 ? -4.436 -1.270 -10.813 1.00 93.50 147 SER A O 1
ATOM 1160 N N . ILE A 1 148 ? -3.635 -0.798 -12.867 1.00 93.00 148 ILE A N 1
ATOM 1161 C CA . ILE A 1 148 ? -3.226 -2.162 -13.193 1.00 93.00 148 ILE A CA 1
ATOM 1162 C C . ILE A 1 148 ? -1.987 -2.541 -12.380 1.00 93.00 148 ILE A C 1
ATOM 1164 O O . ILE A 1 148 ? -1.120 -1.698 -12.118 1.00 93.00 148 ILE A O 1
ATOM 1168 N N . ILE A 1 149 ? -1.889 -3.811 -11.996 1.00 94.00 149 ILE A N 1
ATOM 1169 C CA . ILE A 1 149 ? -0.733 -4.330 -11.265 1.00 94.00 149 ILE A CA 1
ATOM 1170 C C . ILE A 1 149 ? -0.203 -5.570 -11.976 1.00 94.00 149 ILE A C 1
ATOM 1172 O O . ILE A 1 149 ? -0.933 -6.537 -12.163 1.00 94.00 149 ILE A O 1
ATOM 1176 N N . LEU A 1 150 ? 1.088 -5.536 -12.311 1.00 93.19 150 LEU A N 1
ATOM 1177 C CA . LEU A 1 150 ? 1.864 -6.704 -12.711 1.00 93.19 150 LEU A CA 1
ATOM 1178 C C . LEU A 1 150 ? 2.750 -7.118 -11.535 1.00 93.19 150 LEU A C 1
ATOM 1180 O O . LEU A 1 150 ? 3.571 -6.324 -11.049 1.00 93.19 150 LEU A O 1
ATOM 1184 N N . THR A 1 151 ? 2.545 -8.327 -11.028 1.00 93.56 151 THR A N 1
ATOM 1185 C CA . THR A 1 151 ? 3.269 -8.826 -9.861 1.00 93.56 151 THR A CA 1
ATOM 1186 C C . THR A 1 151 ? 4.543 -9.573 -10.240 1.00 93.56 151 THR A C 1
ATOM 1188 O O . THR A 1 151 ? 4.722 -10.014 -11.366 1.00 93.56 151 THR A O 1
ATOM 1191 N N . SER A 1 152 ? 5.463 -9.712 -9.282 1.00 90.50 152 SER A N 1
ATOM 1192 C CA . SER A 1 152 ? 6.790 -10.323 -9.478 1.00 90.50 152 SER A CA 1
ATOM 1193 C C . SER A 1 152 ? 6.789 -11.827 -9.793 1.00 90.50 152 SER A C 1
ATOM 1195 O O . SER A 1 152 ? 7.845 -12.436 -9.925 1.00 90.50 152 SER A O 1
ATOM 1197 N N . ASP A 1 153 ? 5.622 -12.457 -9.740 1.00 89.38 153 ASP A N 1
ATOM 1198 C CA . ASP A 1 153 ? 5.347 -13.828 -10.176 1.00 89.38 153 ASP A CA 1
ATOM 1199 C C . ASP A 1 153 ? 4.742 -13.875 -11.591 1.00 89.38 153 ASP A C 1
ATOM 1201 O O . ASP A 1 153 ? 4.410 -14.955 -12.070 1.00 89.38 153 ASP A O 1
ATOM 1205 N N . GLY A 1 154 ? 4.644 -12.728 -12.270 1.00 86.88 154 GLY A N 1
ATOM 1206 C CA . GLY A 1 154 ? 4.081 -12.601 -13.611 1.00 86.88 154 GLY A CA 1
ATOM 1207 C C . GLY A 1 154 ? 2.553 -12.564 -13.641 1.00 86.88 154 GLY A C 1
ATOM 1208 O O . GLY A 1 154 ? 1.977 -12.591 -14.726 1.00 86.88 154 GLY A O 1
ATOM 1209 N N . GLU A 1 155 ? 1.875 -12.507 -12.489 1.00 90.19 155 GLU A N 1
ATOM 1210 C CA . GLU A 1 155 ? 0.417 -12.401 -12.470 1.00 90.19 155 GLU A CA 1
ATOM 1211 C C . GLU A 1 155 ? -0.043 -10.975 -12.802 1.00 90.19 155 GLU A C 1
ATOM 1213 O O . GLU A 1 155 ? 0.485 -9.966 -12.319 1.00 90.19 155 GLU A O 1
ATOM 1218 N N . TYR A 1 156 ? -1.073 -10.899 -13.640 1.00 90.06 156 TYR A N 1
ATOM 1219 C CA . TYR A 1 156 ? -1.736 -9.656 -13.992 1.00 90.06 156 TYR A CA 1
ATOM 1220 C C . TYR A 1 156 ? -3.017 -9.494 -13.184 1.00 90.06 156 TYR A C 1
ATOM 1222 O O . TYR A 1 156 ? -3.881 -10.375 -13.168 1.00 90.06 156 TYR A O 1
ATOM 1230 N N . PHE A 1 157 ? -3.167 -8.319 -12.582 1.00 90.81 157 PHE A N 1
ATOM 1231 C CA . PHE A 1 157 ? -4.402 -7.907 -11.943 1.00 90.81 157 PHE A CA 1
ATOM 1232 C C . PHE A 1 157 ? -5.033 -6.759 -12.739 1.00 90.81 157 PHE A C 1
ATOM 1234 O O . PHE A 1 157 ? -4.346 -5.764 -13.020 1.00 90.81 157 PHE A O 1
ATOM 1241 N N . PRO A 1 158 ? -6.338 -6.862 -13.074 1.00 86.81 158 PRO A N 1
ATOM 1242 C CA . PRO A 1 158 ? -7.080 -5.760 -13.680 1.00 86.81 158 PRO A CA 1
ATOM 1243 C C . PRO A 1 158 ? -7.051 -4.530 -12.760 1.00 86.81 158 PRO A C 1
ATOM 1245 O O . PRO A 1 158 ? -6.632 -4.651 -11.607 1.00 86.81 158 PRO A O 1
ATOM 1248 N N . PRO A 1 159 ? -7.489 -3.344 -13.229 1.00 92.25 159 PRO A N 1
ATOM 1249 C CA . PRO A 1 159 ? -7.448 -2.134 -12.418 1.00 92.25 159 PRO A CA 1
ATOM 1250 C C . PRO A 1 159 ? -8.028 -2.349 -11.015 1.00 92.25 159 PRO A C 1
ATOM 1252 O O . PRO A 1 159 ? -9.214 -2.640 -10.864 1.00 92.25 159 PRO A O 1
ATOM 1255 N N . VAL A 1 160 ? -7.172 -2.221 -9.997 1.00 93.88 160 VAL A N 1
ATOM 1256 C CA . VAL A 1 160 ? -7.562 -2.329 -8.588 1.00 93.88 160 VAL A CA 1
ATOM 1257 C C . VAL A 1 160 ? -7.660 -0.948 -7.967 1.00 93.88 160 VAL A C 1
ATOM 1259 O O . VAL A 1 160 ? -6.863 -0.060 -8.278 1.00 93.88 160 VAL A O 1
ATOM 1262 N N . ASP A 1 161 ? -8.609 -0.782 -7.053 1.00 95.81 161 ASP A N 1
ATOM 1263 C CA . ASP A 1 161 ? -8.759 0.442 -6.277 1.00 95.81 161 ASP A CA 1
ATOM 1264 C C . ASP A 1 161 ? -7.578 0.613 -5.317 1.00 95.81 161 ASP A C 1
ATOM 1266 O O . ASP A 1 161 ? -7.243 -0.281 -4.530 1.00 95.81 161 ASP A O 1
ATOM 1270 N N . LEU A 1 162 ? -6.960 1.793 -5.346 1.00 95.94 162 LEU A N 1
ATOM 1271 C CA . LEU A 1 162 ? -5.799 2.124 -4.531 1.00 95.94 162 LEU A CA 1
ATOM 1272 C C . LEU A 1 162 ? -6.057 3.350 -3.658 1.00 95.94 162 LEU A C 1
ATOM 1274 O O . LEU A 1 162 ? -6.768 4.291 -4.013 1.00 95.94 162 LEU A O 1
ATOM 1278 N N . ASP A 1 163 ? -5.402 3.369 -2.501 1.00 95.50 163 ASP A N 1
ATOM 1279 C CA . ASP A 1 163 ? -5.276 4.589 -1.714 1.00 95.50 163 ASP A CA 1
ATOM 1280 C C . ASP A 1 163 ? -4.296 5.578 -2.365 1.00 95.50 163 ASP A C 1
ATOM 1282 O O . ASP A 1 163 ? -3.515 5.229 -3.254 1.00 95.50 163 ASP A O 1
ATOM 1286 N N . LYS A 1 164 ? -4.293 6.829 -1.898 1.00 94.62 164 LYS A N 1
ATOM 1287 C CA . LYS A 1 164 ? -3.506 7.905 -2.515 1.00 94.62 164 LYS A CA 1
ATOM 1288 C C . LYS A 1 164 ? -2.009 7.613 -2.555 1.00 94.62 164 LYS A C 1
ATOM 1290 O O . LYS A 1 164 ? -1.325 7.979 -3.513 1.00 94.62 164 LYS A O 1
ATOM 1295 N N . ARG A 1 165 ? -1.476 6.988 -1.507 1.00 92.62 165 ARG A N 1
ATOM 1296 C CA . ARG A 1 165 ? -0.047 6.688 -1.410 1.00 92.62 165 ARG A CA 1
ATOM 1297 C C . ARG A 1 165 ? 0.333 5.594 -2.395 1.00 92.62 165 ARG A C 1
ATOM 1299 O O . ARG A 1 165 ? 1.342 5.728 -3.089 1.00 92.62 165 ARG A O 1
ATOM 1306 N N . ASN A 1 166 ? -0.451 4.524 -2.441 1.00 94.75 166 ASN A N 1
ATOM 1307 C CA . ASN A 1 166 ? -0.207 3.405 -3.341 1.00 94.75 166 ASN A CA 1
ATOM 1308 C C . ASN A 1 166 ? -0.418 3.809 -4.799 1.00 94.75 166 ASN A C 1
ATOM 1310 O O . ASN A 1 166 ? 0.442 3.506 -5.622 1.00 94.75 166 ASN A O 1
ATOM 1314 N N . LEU A 1 167 ? -1.449 4.600 -5.099 1.00 95.12 167 LEU A N 1
ATOM 1315 C CA . LEU A 1 167 ? -1.665 5.162 -6.430 1.00 95.12 167 LEU A CA 1
ATOM 1316 C C . LEU A 1 167 ? -0.488 6.041 -6.873 1.00 95.12 167 LEU A C 1
ATOM 1318 O O . LEU A 1 167 ? 0.030 5.883 -7.973 1.00 95.12 167 LEU A O 1
ATOM 1322 N N . SER A 1 168 ? 0.017 6.911 -5.991 1.00 93.00 168 SER A N 1
ATOM 1323 C CA . SER A 1 168 ? 1.196 7.733 -6.289 1.00 93.00 168 SER A CA 1
ATOM 1324 C C . SER A 1 168 ? 2.442 6.887 -6.585 1.00 93.00 168 SER A C 1
ATOM 1326 O O . SER A 1 168 ? 3.201 7.199 -7.510 1.00 93.00 168 SER A O 1
ATOM 1328 N N . ARG A 1 169 ? 2.650 5.789 -5.843 1.00 93.06 169 ARG A N 1
ATOM 1329 C CA . ARG A 1 169 ? 3.726 4.829 -6.133 1.00 93.06 169 ARG A CA 1
ATOM 1330 C C . ARG A 1 169 ? 3.526 4.148 -7.482 1.00 93.06 169 ARG A C 1
ATOM 1332 O O . ARG A 1 169 ? 4.500 4.047 -8.221 1.00 93.06 169 ARG A O 1
ATOM 1339 N N . MET A 1 170 ? 2.300 3.745 -7.808 1.00 94.81 170 MET A N 1
ATOM 1340 C CA . MET A 1 170 ? 1.975 3.127 -9.093 1.00 94.81 170 MET A CA 1
ATOM 1341 C C . MET A 1 170 ? 2.184 4.081 -10.264 1.00 94.81 170 MET A C 1
ATOM 1343 O O . MET A 1 170 ? 2.859 3.713 -11.215 1.00 94.81 170 MET A O 1
ATOM 1347 N N . GLY A 1 171 ? 1.742 5.337 -10.176 1.00 92.31 171 GLY A N 1
ATOM 1348 C CA . GLY A 1 171 ? 2.027 6.330 -11.219 1.00 92.31 171 GLY A CA 1
ATOM 1349 C C . GLY A 1 171 ? 3.532 6.548 -11.413 1.00 92.31 171 GLY A C 1
ATOM 1350 O O . GLY A 1 171 ? 4.032 6.652 -12.527 1.00 92.31 171 GLY A O 1
ATOM 1351 N N . THR A 1 172 ? 4.291 6.522 -10.318 1.00 92.06 172 THR A N 1
ATOM 1352 C CA . THR A 1 172 ? 5.755 6.639 -10.337 1.00 92.06 172 THR A CA 1
ATOM 1353 C C . THR A 1 172 ? 6.455 5.391 -10.903 1.00 92.06 172 THR A C 1
ATOM 1355 O O . THR A 1 172 ? 7.570 5.493 -11.426 1.00 92.06 172 THR A O 1
ATOM 1358 N N . TYR A 1 173 ? 5.838 4.217 -10.765 1.00 93.62 173 TYR A N 1
ATOM 1359 C CA . TYR A 1 173 ? 6.268 2.953 -11.362 1.00 93.62 173 TYR A CA 1
ATOM 1360 C C . TYR A 1 173 ? 5.997 2.956 -12.869 1.00 93.62 173 TYR A C 1
ATOM 1362 O O . TYR A 1 173 ? 6.929 2.830 -13.658 1.00 93.62 173 TYR A O 1
ATOM 1370 N N . TRP A 1 174 ? 4.759 3.233 -13.271 1.00 92.50 174 TRP A N 1
ATOM 1371 C CA . TRP A 1 174 ? 4.338 3.250 -14.670 1.00 92.50 174 TRP A CA 1
ATOM 1372 C C . TRP A 1 174 ? 5.013 4.354 -15.489 1.00 92.50 174 TRP A C 1
ATOM 1374 O O . TRP A 1 174 ? 5.411 4.113 -16.625 1.00 92.50 174 TRP A O 1
ATOM 1384 N N . ALA A 1 175 ? 5.281 5.523 -14.901 1.00 90.31 175 ALA A N 1
ATOM 1385 C CA . ALA A 1 175 ? 6.081 6.559 -15.556 1.00 90.31 175 ALA A CA 1
ATOM 1386 C C . ALA A 1 175 ? 7.513 6.090 -15.869 1.00 90.31 175 ALA A C 1
ATOM 1388 O O . ALA A 1 175 ? 8.107 6.506 -16.861 1.00 90.31 175 ALA A O 1
ATOM 1389 N N . ILE A 1 176 ? 8.100 5.232 -15.029 1.00 91.25 176 ILE A N 1
ATOM 1390 C CA . ILE A 1 176 ? 9.401 4.626 -15.325 1.00 91.25 176 ILE A CA 1
ATOM 1391 C C . ILE A 1 176 ? 9.286 3.633 -16.473 1.00 91.25 176 ILE A C 1
ATOM 1393 O O . ILE A 1 176 ? 10.123 3.676 -17.371 1.00 91.25 176 ILE A O 1
ATOM 1397 N N . VAL A 1 177 ? 8.278 2.762 -16.435 1.00 90.69 177 VAL A N 1
ATOM 1398 C CA . VAL A 1 177 ? 8.052 1.759 -17.480 1.00 90.69 177 VAL A CA 1
ATOM 1399 C C . VAL A 1 177 ? 7.897 2.443 -18.838 1.00 90.69 177 VAL A C 1
ATOM 1401 O O . VAL A 1 177 ? 8.639 2.125 -19.763 1.00 90.69 177 VAL A O 1
ATOM 1404 N N . GLY A 1 178 ? 7.055 3.477 -18.922 1.00 89.31 178 GLY A N 1
ATOM 1405 C CA . GLY A 1 178 ? 6.879 4.255 -20.149 1.00 89.31 178 GLY A CA 1
ATOM 1406 C C . GLY A 1 178 ? 8.160 4.964 -20.608 1.00 89.31 178 GLY A C 1
ATOM 1407 O O . GLY A 1 178 ? 8.459 5.012 -21.798 1.00 89.31 178 GLY A O 1
ATOM 1408 N N . ASN A 1 179 ? 8.988 5.477 -19.691 1.00 88.81 179 ASN A N 1
ATOM 1409 C CA . ASN A 1 179 ? 10.298 6.024 -20.072 1.00 88.81 179 ASN A CA 1
ATOM 1410 C C . ASN A 1 179 ? 11.232 4.938 -20.630 1.00 88.81 179 ASN A C 1
ATOM 1412 O O . ASN A 1 179 ? 11.924 5.182 -21.620 1.00 88.81 179 ASN A O 1
ATOM 1416 N N . ALA A 1 180 ? 11.234 3.752 -20.020 1.00 87.56 180 ALA A N 1
ATOM 1417 C CA . ALA A 1 180 ? 12.070 2.636 -20.434 1.00 87.56 180 ALA A CA 1
ATOM 1418 C C . ALA A 1 180 ? 11.673 2.096 -21.818 1.00 87.56 180 ALA A C 1
ATOM 1420 O O . ALA A 1 180 ? 12.569 1.878 -22.632 1.00 87.56 180 ALA A O 1
ATOM 1421 N N . GLN A 1 181 ? 10.369 1.992 -22.112 1.00 85.56 181 GLN A N 1
ATOM 1422 C CA . GLN A 1 181 ? 9.841 1.697 -23.456 1.00 85.56 181 GLN A CA 1
ATOM 1423 C C . GLN A 1 181 ? 10.373 2.678 -24.507 1.00 85.56 181 GLN A C 1
ATOM 1425 O O . GLN A 1 181 ? 10.791 2.286 -25.590 1.00 85.56 181 GLN A O 1
ATOM 1430 N N . ASN A 1 182 ? 10.459 3.960 -24.152 1.00 85.94 182 ASN A N 1
ATOM 1431 C CA . ASN A 1 182 ? 10.983 5.015 -25.020 1.00 85.94 182 ASN A CA 1
ATOM 1432 C C . ASN A 1 182 ? 12.526 5.084 -25.066 1.00 85.94 182 ASN A C 1
ATOM 1434 O O . ASN A 1 182 ? 13.094 6.110 -25.452 1.00 85.94 182 ASN A O 1
ATOM 1438 N N . GLY A 1 183 ? 13.230 4.042 -24.610 1.00 83.94 183 GLY A N 1
ATOM 1439 C CA . GLY A 1 183 ? 14.694 3.981 -24.596 1.00 83.94 183 GLY A CA 1
ATOM 1440 C C . GLY A 1 183 ? 15.365 4.878 -23.546 1.00 83.94 183 GLY A C 1
ATOM 1441 O O . GLY A 1 183 ? 16.588 5.025 -23.550 1.00 83.94 183 GLY A O 1
ATOM 1442 N N . LYS A 1 184 ? 14.606 5.482 -22.619 1.00 79.69 184 LYS A N 1
ATOM 1443 C CA . LYS A 1 184 ? 15.122 6.392 -21.584 1.00 79.69 184 LYS A CA 1
ATOM 1444 C C . LYS A 1 184 ? 15.186 5.696 -20.219 1.00 79.69 184 LYS A C 1
ATOM 1446 O O . LYS A 1 184 ? 14.173 5.400 -19.602 1.00 79.69 184 LYS A O 1
ATOM 1451 N N . GLY A 1 185 ? 16.394 5.520 -19.676 1.00 68.00 185 GLY A N 1
ATOM 1452 C CA . GLY A 1 185 ? 16.591 5.255 -18.241 1.00 68.00 185 GLY A CA 1
ATOM 1453 C C . GLY A 1 185 ? 16.336 3.815 -17.772 1.00 68.00 185 GLY A C 1
ATOM 1454 O O . GLY A 1 185 ? 15.466 3.570 -16.937 1.00 68.00 185 GLY A O 1
ATOM 1455 N N . HIS A 1 186 ? 17.179 2.878 -18.213 1.00 62.38 186 HIS A N 1
ATOM 1456 C CA . HIS A 1 186 ? 17.063 1.435 -17.936 1.00 62.38 186 HIS A CA 1
ATOM 1457 C C . HIS A 1 186 ? 17.276 1.010 -16.463 1.00 62.38 186 HIS A C 1
ATOM 1459 O O . HIS A 1 186 ? 17.035 -0.139 -16.115 1.00 62.38 186 HIS A O 1
ATOM 1465 N N . GLN A 1 187 ? 17.723 1.898 -15.564 1.00 63.72 187 GLN A N 1
ATOM 1466 C CA . GLN A 1 187 ? 18.121 1.525 -14.189 1.00 63.72 187 GLN A CA 1
ATOM 1467 C C . GLN A 1 187 ? 17.104 1.854 -13.083 1.00 63.72 187 GLN A C 1
ATOM 1469 O O . GLN A 1 187 ? 17.463 1.997 -11.914 1.00 63.72 187 GLN A O 1
ATOM 1474 N N . SER A 1 188 ? 15.824 1.995 -13.401 1.00 74.25 188 SER A N 1
ATOM 1475 C CA . SER A 1 188 ? 14.895 2.675 -12.494 1.00 74.25 188 SER A CA 1
ATOM 1476 C C . SER A 1 188 ? 13.870 1.760 -11.806 1.00 74.25 188 SER A C 1
ATOM 1478 O O . SER A 1 188 ? 13.455 2.084 -10.691 1.00 74.25 188 SER A O 1
ATOM 1480 N N . LEU A 1 189 ? 13.547 0.580 -12.356 1.00 87.44 189 LEU A N 1
ATOM 1481 C CA . LEU A 1 189 ? 12.592 -0.359 -11.739 1.00 87.44 189 LEU A CA 1
ATOM 1482 C C . LEU A 1 189 ? 13.134 -1.089 -10.508 1.00 87.44 189 LEU A C 1
ATOM 1484 O O . LEU A 1 189 ? 12.371 -1.387 -9.590 1.00 87.44 189 LEU A O 1
ATOM 1488 N N . ALA A 1 190 ? 14.453 -1.279 -10.408 1.00 85.50 190 ALA A N 1
ATOM 1489 C CA . ALA A 1 190 ? 15.087 -1.947 -9.267 1.00 85.50 190 ALA A CA 1
ATOM 1490 C C . ALA A 1 190 ? 14.725 -1.311 -7.910 1.00 85.50 190 ALA A C 1
ATOM 1492 O O . ALA A 1 190 ? 14.754 -1.981 -6.874 1.00 85.50 190 ALA A O 1
ATOM 1493 N N . ARG A 1 191 ? 14.337 -0.026 -7.901 1.00 85.94 191 ARG A N 1
ATOM 1494 C CA . ARG A 1 191 ? 13.870 0.661 -6.691 1.00 85.94 191 ARG A CA 1
ATOM 1495 C C . ARG A 1 191 ? 12.579 0.068 -6.123 1.00 85.94 191 ARG A C 1
ATOM 1497 O O . ARG A 1 191 ? 12.362 0.160 -4.923 1.00 85.94 191 ARG A O 1
ATOM 1504 N N . PHE A 1 192 ? 11.756 -0.568 -6.947 1.00 90.19 192 PHE A N 1
ATOM 1505 C CA . PHE A 1 192 ? 10.492 -1.169 -6.530 1.00 90.19 192 PHE A CA 1
ATOM 1506 C C . PHE A 1 192 ? 10.620 -2.631 -6.096 1.00 90.19 192 PHE A C 1
ATOM 1508 O O . PHE A 1 192 ? 9.635 -3.228 -5.679 1.00 90.19 192 PHE A O 1
ATOM 1515 N N . LYS A 1 193 ? 11.832 -3.209 -6.099 1.00 85.88 193 L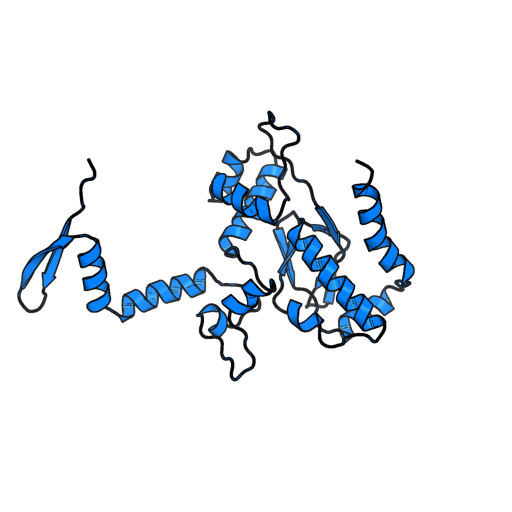YS A N 1
ATOM 1516 C CA . LYS A 1 193 ? 12.065 -4.644 -5.836 1.00 85.88 193 LYS A CA 1
ATOM 1517 C C . LYS A 1 193 ? 11.497 -5.132 -4.497 1.00 85.88 193 LYS A C 1
ATOM 1519 O O . LYS A 1 193 ? 11.226 -6.323 -4.313 1.00 85.88 193 LYS A O 1
ATOM 1524 N N . HIS A 1 194 ? 11.361 -4.217 -3.542 1.00 82.50 194 HIS A N 1
ATOM 1525 C CA . HIS A 1 194 ? 10.837 -4.464 -2.197 1.00 82.50 194 HIS A CA 1
ATOM 1526 C C . HIS A 1 194 ? 9.557 -3.676 -1.903 1.00 82.50 194 HIS A C 1
ATOM 1528 O O . HIS A 1 194 ? 9.129 -3.606 -0.751 1.00 82.50 194 HIS A O 1
ATOM 1534 N N . THR A 1 195 ? 8.972 -3.049 -2.920 1.00 87.19 195 THR A N 1
ATOM 1535 C CA . THR A 1 195 ? 7.736 -2.295 -2.780 1.00 87.19 195 THR A CA 1
ATOM 1536 C C . THR A 1 195 ? 6.560 -3.256 -2.812 1.00 87.19 195 THR A C 1
ATOM 1538 O O . THR A 1 195 ? 6.467 -4.130 -3.671 1.00 87.19 195 THR A O 1
ATOM 1541 N N . ILE A 1 196 ? 5.679 -3.086 -1.832 1.00 91.25 196 ILE A N 1
ATOM 1542 C CA . ILE A 1 196 ? 4.412 -3.796 -1.734 1.00 91.25 196 ILE A CA 1
ATOM 1543 C C . ILE A 1 196 ? 3.327 -2.753 -1.917 1.00 91.25 196 ILE A C 1
ATOM 1545 O O . ILE A 1 196 ? 3.305 -1.751 -1.198 1.00 91.25 196 ILE A O 1
ATOM 1549 N N . ILE A 1 197 ? 2.458 -3.002 -2.878 1.00 94.19 197 ILE A N 1
ATOM 1550 C CA . ILE A 1 197 ? 1.250 -2.235 -3.122 1.00 94.19 197 ILE A CA 1
ATOM 1551 C C . ILE A 1 197 ? 0.108 -2.935 -2.408 1.00 94.19 197 ILE A C 1
ATOM 1553 O O . ILE A 1 197 ? 0.079 -4.162 -2.324 1.00 94.19 197 ILE A O 1
ATOM 1557 N N . ARG A 1 198 ? -0.795 -2.146 -1.834 1.00 95.00 198 ARG A N 1
ATOM 1558 C CA . ARG A 1 198 ? -2.005 -2.654 -1.205 1.00 95.00 198 ARG A CA 1
ATOM 1559 C C . ARG A 1 198 ? -3.223 -2.021 -1.840 1.00 95.00 198 ARG A C 1
ATOM 1561 O O . ARG A 1 198 ? -3.257 -0.797 -1.989 1.00 95.00 198 ARG A O 1
ATOM 1568 N N . ASP A 1 199 ? -4.188 -2.851 -2.196 1.00 95.75 199 ASP A N 1
ATOM 1569 C CA . ASP A 1 199 ? -5.501 -2.362 -2.594 1.00 95.75 199 ASP A CA 1
ATOM 1570 C C . ASP A 1 199 ? -6.310 -1.912 -1.370 1.00 95.75 199 ASP A C 1
ATOM 1572 O O . ASP A 1 199 ? -5.863 -1.992 -0.218 1.00 95.75 199 ASP A O 1
ATOM 1576 N N . VAL A 1 200 ? -7.512 -1.405 -1.624 1.00 94.75 200 VAL A N 1
ATOM 1577 C CA . VAL A 1 200 ? -8.435 -0.959 -0.573 1.00 94.75 200 VAL A CA 1
ATOM 1578 C C . VAL A 1 200 ? -8.905 -2.081 0.355 1.00 94.75 200 VAL A C 1
ATOM 1580 O O . VAL A 1 200 ? -9.233 -1.808 1.514 1.00 94.75 200 VAL A O 1
ATOM 1583 N N . ASP A 1 201 ? -8.871 -3.331 -0.109 1.00 92.62 201 ASP A N 1
ATOM 1584 C CA . ASP A 1 201 ? -9.218 -4.525 0.666 1.00 92.62 201 ASP A CA 1
ATOM 1585 C C . ASP A 1 201 ? -8.047 -5.042 1.522 1.00 92.62 201 ASP A C 1
ATOM 1587 O O . ASP A 1 201 ? -8.228 -5.875 2.420 1.00 92.62 201 ASP A O 1
ATOM 1591 N N . GLY A 1 202 ? -6.847 -4.500 1.302 1.00 91.12 202 GLY A N 1
ATOM 1592 C CA . GLY A 1 202 ? -5.621 -4.851 2.003 1.00 91.12 202 GLY A CA 1
ATOM 1593 C C . GLY A 1 202 ? -4.876 -6.046 1.409 1.00 91.12 202 GLY A C 1
ATOM 1594 O O . GLY A 1 202 ? -3.930 -6.525 2.052 1.00 91.12 202 GLY A O 1
ATOM 1595 N N . ASN A 1 203 ? -5.262 -6.516 0.219 1.00 94.12 203 ASN A N 1
ATOM 1596 C CA . ASN A 1 203 ? -4.492 -7.497 -0.540 1.00 94.12 203 ASN A CA 1
ATOM 1597 C C . ASN A 1 203 ? -3.124 -6.904 -0.881 1.00 94.12 203 ASN A C 1
ATOM 1599 O O . ASN A 1 203 ? -2.978 -5.695 -1.036 1.00 94.12 203 ASN A O 1
ATOM 1603 N N . GLN A 1 204 ? -2.094 -7.745 -0.921 1.00 93.69 204 GLN A N 1
ATOM 1604 C CA . GLN A 1 204 ? -0.708 -7.306 -1.065 1.00 93.69 204 GLN A CA 1
ATOM 1605 C C . GLN A 1 204 ? -0.134 -7.783 -2.386 1.00 93.69 204 GLN A C 1
ATOM 1607 O O . GLN A 1 204 ? -0.106 -8.980 -2.648 1.00 93.69 204 GLN A O 1
ATOM 1612 N N . TYR A 1 205 ? 0.424 -6.845 -3.139 1.00 94.31 205 TYR A N 1
ATOM 1613 C CA . TYR A 1 205 ? 1.002 -7.085 -4.448 1.00 94.31 205 TYR A CA 1
ATOM 1614 C C . TYR A 1 205 ? 2.459 -6.656 -4.447 1.00 94.31 205 TYR A C 1
ATOM 1616 O O . TYR A 1 205 ? 2.791 -5.527 -4.074 1.00 94.31 205 TYR A O 1
ATOM 1624 N N . ARG A 1 206 ? 3.351 -7.553 -4.855 1.00 93.00 206 ARG A N 1
ATOM 1625 C CA . ARG A 1 206 ? 4.760 -7.219 -5.050 1.00 93.00 206 ARG A CA 1
ATOM 1626 C C . ARG A 1 206 ? 4.985 -6.949 -6.525 1.00 93.00 206 ARG A C 1
ATOM 1628 O O . ARG A 1 206 ? 4.736 -7.839 -7.317 1.00 93.00 206 ARG A O 1
ATOM 1635 N N . LEU A 1 207 ? 5.463 -5.757 -6.865 1.00 93.88 207 LEU A N 1
ATOM 1636 C CA . LEU A 1 207 ? 5.607 -5.337 -8.260 1.00 93.88 207 LEU A CA 1
ATOM 1637 C C . LEU A 1 207 ? 6.694 -6.120 -8.998 1.00 93.88 207 LEU A C 1
ATOM 1639 O O . LEU A 1 207 ? 7.761 -6.376 -8.427 1.00 93.88 207 LEU A O 1
ATOM 1643 N N . GLU A 1 208 ? 6.439 -6.426 -10.270 1.00 93.94 208 GLU A N 1
ATOM 1644 C CA . GLU A 1 208 ? 7.476 -6.880 -11.194 1.00 93.94 208 GLU A CA 1
ATOM 1645 C C . GLU A 1 208 ? 8.496 -5.759 -11.419 1.00 93.94 208 GLU A C 1
ATOM 1647 O O . GLU A 1 208 ? 8.152 -4.586 -11.571 1.00 93.94 208 GLU A O 1
ATOM 1652 N N . THR A 1 209 ? 9.777 -6.103 -11.388 1.00 93.00 209 THR A N 1
ATOM 1653 C CA 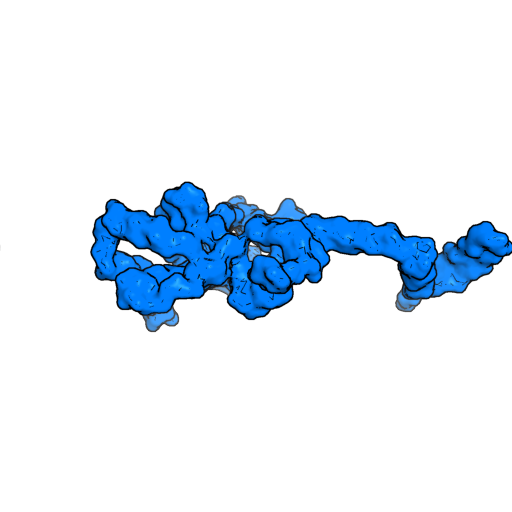. THR A 1 209 ? 10.880 -5.152 -11.569 1.00 93.00 209 THR A CA 1
ATOM 1654 C C . THR A 1 209 ? 11.870 -5.557 -12.646 1.00 93.00 209 THR A C 1
ATOM 1656 O O . THR A 1 209 ? 12.760 -4.759 -12.953 1.00 93.00 209 THR A O 1
ATOM 1659 N N . ASP A 1 210 ? 11.733 -6.758 -13.204 1.00 91.19 210 ASP A N 1
ATOM 1660 C CA . ASP A 1 210 ? 12.408 -7.139 -14.430 1.00 91.19 210 ASP A CA 1
ATOM 1661 C C . ASP A 1 210 ? 11.756 -6.409 -15.604 1.00 91.19 210 ASP A C 1
ATOM 1663 O O . ASP A 1 210 ? 10.602 -6.644 -15.956 1.00 91.19 210 ASP A O 1
ATOM 1667 N N . LEU A 1 211 ? 12.510 -5.482 -16.192 1.00 90.56 211 LEU A N 1
ATOM 1668 C CA . LEU A 1 211 ? 12.031 -4.682 -17.307 1.00 90.56 211 LEU A CA 1
ATOM 1669 C C . LEU A 1 211 ? 11.660 -5.560 -18.506 1.00 90.56 211 LEU A C 1
ATOM 1671 O O . LEU A 1 211 ? 10.699 -5.235 -19.186 1.00 90.56 211 LEU A O 1
ATOM 1675 N N . ASN A 1 212 ? 12.377 -6.659 -18.749 1.00 90.62 212 ASN A N 1
ATOM 1676 C CA . ASN A 1 212 ? 12.096 -7.511 -19.901 1.00 90.62 212 ASN A CA 1
ATOM 1677 C C . ASN A 1 212 ? 10.722 -8.170 -19.766 1.00 90.62 212 ASN A C 1
ATOM 1679 O O . ASN A 1 212 ? 9.954 -8.135 -20.714 1.00 90.62 212 ASN A O 1
ATOM 1683 N N . VAL A 1 213 ? 10.389 -8.667 -18.570 1.00 91.62 213 VAL A N 1
ATOM 1684 C CA . VAL A 1 213 ? 9.076 -9.268 -18.279 1.00 91.62 213 VAL A CA 1
ATOM 1685 C C . VAL A 1 213 ? 7.959 -8.233 -18.418 1.00 91.62 213 VAL A C 1
ATOM 1687 O O . VAL A 1 213 ? 6.920 -8.514 -19.003 1.00 91.62 213 VAL A O 1
ATOM 1690 N N . VAL A 1 214 ? 8.175 -7.011 -17.915 1.00 91.25 214 VAL A N 1
ATOM 1691 C CA . VAL A 1 214 ? 7.185 -5.927 -18.042 1.00 91.25 214 VAL A CA 1
ATOM 1692 C C . VAL A 1 214 ? 6.957 -5.549 -19.508 1.00 91.25 214 VAL A C 1
ATOM 1694 O O . VAL A 1 214 ? 5.819 -5.305 -19.897 1.00 91.25 214 VAL A O 1
ATOM 1697 N N . LEU A 1 215 ? 8.023 -5.467 -20.308 1.00 89.38 215 LEU A N 1
ATOM 1698 C CA . LEU A 1 215 ? 7.939 -5.113 -21.726 1.00 89.38 215 LEU A CA 1
ATOM 1699 C C . LEU A 1 215 ? 7.293 -6.224 -22.555 1.00 89.38 215 LEU A C 1
ATOM 1701 O O . LEU A 1 215 ? 6.408 -5.925 -23.343 1.00 89.38 215 LEU A O 1
ATOM 1705 N N . GLU A 1 216 ? 7.678 -7.480 -22.328 1.00 91.25 216 GLU A N 1
ATOM 1706 C CA . GLU A 1 216 ? 7.061 -8.649 -22.966 1.00 91.25 216 GLU A CA 1
ATOM 1707 C C . GLU A 1 216 ? 5.558 -8.691 -22.678 1.00 91.25 216 GLU A C 1
ATOM 1709 O O . GLU A 1 216 ? 4.755 -8.802 -23.599 1.00 91.25 216 GLU A O 1
ATOM 1714 N N . TRP A 1 217 ? 5.165 -8.475 -21.419 1.00 91.06 217 TRP A N 1
ATOM 1715 C CA . TRP A 1 217 ? 3.755 -8.381 -21.053 1.00 91.06 217 TRP A CA 1
ATOM 1716 C C . TRP A 1 217 ? 3.035 -7.222 -21.765 1.00 91.06 217 TRP A C 1
ATOM 1718 O O . TRP A 1 217 ? 1.914 -7.396 -22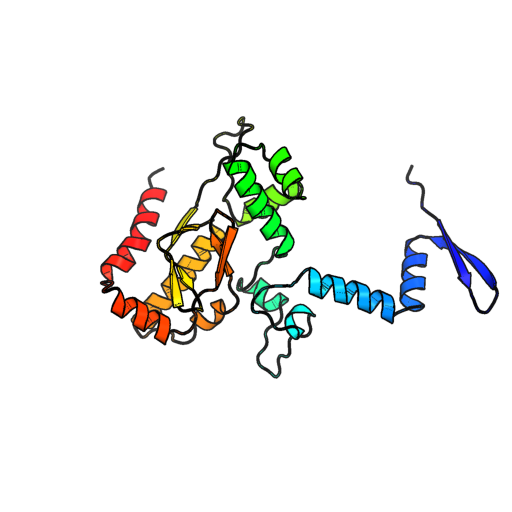.234 1.00 91.06 217 TRP A O 1
ATOM 1728 N N . LEU A 1 218 ? 3.653 -6.040 -21.870 1.00 87.75 218 LEU A N 1
ATOM 1729 C CA . LEU A 1 218 ? 3.049 -4.898 -22.572 1.00 87.75 218 LEU A CA 1
ATOM 1730 C C . LEU A 1 218 ? 2.853 -5.171 -24.067 1.00 87.75 218 LEU A C 1
ATOM 1732 O O . LEU A 1 218 ? 1.815 -4.788 -24.606 1.00 87.75 218 LEU A O 1
ATOM 1736 N N . ASP A 1 219 ? 3.810 -5.851 -24.698 1.00 88.31 219 ASP A N 1
ATOM 1737 C CA . ASP A 1 219 ? 3.727 -6.256 -26.102 1.00 88.31 219 ASP A CA 1
ATOM 1738 C C . ASP A 1 219 ? 2.618 -7.309 -26.312 1.00 88.31 219 ASP A C 1
ATOM 1740 O O . ASP A 1 219 ? 1.870 -7.233 -27.284 1.00 88.31 219 ASP A O 1
ATOM 1744 N N . GLU A 1 220 ? 2.450 -8.260 -25.384 1.00 88.12 220 GLU A N 1
ATOM 1745 C CA . GLU A 1 220 ? 1.395 -9.288 -25.446 1.00 88.12 220 GLU A CA 1
ATOM 1746 C C . GLU A 1 220 ? -0.023 -8.727 -25.318 1.00 88.12 220 GLU A C 1
ATOM 1748 O O . GLU A 1 220 ? -0.965 -9.271 -25.897 1.00 88.12 220 GLU A O 1
ATOM 1753 N N . GLN A 1 221 ? -0.200 -7.670 -24.527 1.00 81.94 221 GLN A N 1
ATOM 1754 C CA . GLN A 1 221 ? -1.515 -7.069 -24.312 1.00 81.94 221 GLN A CA 1
ATOM 1755 C C . GLN A 1 221 ? -1.977 -6.180 -25.472 1.00 81.94 221 GLN A C 1
ATOM 1757 O O . GLN A 1 221 ? -3.068 -5.617 -25.389 1.00 81.94 221 GLN A O 1
ATOM 1762 N N . ASP A 1 222 ? -1.163 -6.039 -26.525 1.00 73.69 222 ASP A N 1
ATOM 1763 C CA . ASP A 1 222 ? -1.429 -5.166 -27.675 1.00 73.69 222 ASP A CA 1
ATOM 1764 C C . ASP A 1 222 ? -1.811 -3.741 -27.219 1.00 73.69 222 ASP A C 1
ATOM 1766 O O . ASP A 1 222 ? -2.642 -3.056 -27.821 1.00 73.69 222 ASP A O 1
ATOM 1770 N N . PHE A 1 223 ? -1.239 -3.303 -26.084 1.00 68.56 223 PHE A N 1
ATOM 1771 C CA . PHE A 1 223 ? -1.491 -1.977 -25.538 1.00 68.56 223 PHE A CA 1
ATOM 1772 C C . PHE A 1 223 ? -0.841 -0.967 -26.467 1.00 68.56 223 PHE A C 1
ATOM 1774 O O . PHE A 1 223 ? 0.357 -0.687 -26.368 1.00 68.56 223 PHE A O 1
ATOM 1781 N N . ASP A 1 224 ? -1.641 -0.371 -27.348 1.00 62.41 224 ASP A N 1
ATOM 1782 C CA . ASP A 1 224 ? -1.159 0.773 -28.091 1.00 62.41 224 ASP A CA 1
ATOM 1783 C C . ASP A 1 224 ? -0.813 1.878 -27.082 1.00 62.41 224 ASP A C 1
ATOM 1785 O O . ASP A 1 224 ? -1.510 2.112 -26.088 1.00 62.41 224 ASP A O 1
ATOM 1789 N N . SER A 1 225 ? 0.297 2.562 -27.321 1.00 60.25 225 SER A N 1
ATOM 1790 C CA . SER A 1 225 ? 0.840 3.613 -26.452 1.00 60.25 225 SER A CA 1
ATOM 1791 C C . SER A 1 225 ? -0.208 4.668 -26.038 1.00 60.25 225 SER A C 1
ATOM 1793 O O . SER A 1 225 ? -0.152 5.214 -24.932 1.00 60.25 225 SER A O 1
ATOM 1795 N N . GLY A 1 226 ? -1.226 4.891 -26.879 1.00 59.88 226 GLY A N 1
ATOM 1796 C CA . GLY A 1 226 ? -2.368 5.763 -26.601 1.00 59.88 226 GLY A CA 1
ATOM 1797 C C . GLY A 1 226 ? -3.418 5.211 -25.622 1.00 59.88 226 GLY A C 1
ATOM 1798 O O . GLY A 1 226 ? -4.149 6.000 -25.023 1.00 59.88 226 GLY A O 1
ATOM 1799 N N . ASP A 1 227 ? -3.539 3.896 -25.433 1.00 62.94 227 ASP A N 1
ATOM 1800 C CA . ASP A 1 227 ? -4.400 3.298 -24.397 1.00 62.94 227 ASP A CA 1
ATOM 1801 C C . ASP A 1 227 ? -3.756 3.413 -23.017 1.00 62.94 227 ASP A C 1
ATOM 1803 O O . ASP A 1 227 ? -4.429 3.772 -22.048 1.00 62.94 227 ASP A O 1
ATOM 1807 N N . PHE A 1 228 ? -2.435 3.236 -22.948 1.00 62.97 228 PHE A N 1
ATOM 1808 C CA . PHE A 1 228 ? -1.662 3.508 -21.742 1.00 62.97 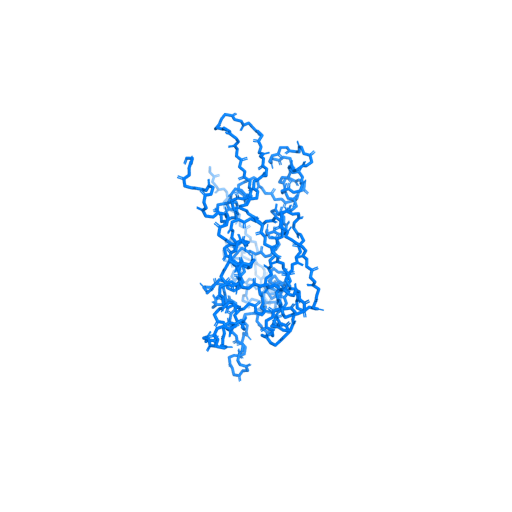228 PHE A CA 1
ATOM 1809 C C . PHE A 1 228 ? -1.799 4.979 -21.326 1.00 62.97 228 PHE A C 1
ATOM 1811 O O . PHE A 1 228 ? -2.186 5.272 -20.196 1.00 62.97 228 PHE A O 1
ATOM 1818 N N . GLU A 1 229 ? -1.581 5.930 -22.244 1.00 63.28 229 GLU A N 1
ATOM 1819 C CA . GLU A 1 229 ? -1.792 7.352 -21.943 1.00 63.28 229 GLU A CA 1
ATOM 1820 C C . GLU A 1 229 ? -3.236 7.661 -21.533 1.00 63.28 229 GLU A C 1
ATOM 1822 O O . GLU A 1 229 ? -3.438 8.458 -20.615 1.00 63.28 229 GLU A O 1
ATOM 1827 N N . ARG A 1 230 ? -4.244 7.023 -22.143 1.00 66.69 230 ARG A N 1
ATOM 1828 C CA . ARG A 1 230 ? -5.655 7.209 -21.765 1.00 66.69 230 ARG A CA 1
ATOM 1829 C C . ARG A 1 230 ? -5.964 6.688 -20.365 1.00 66.69 230 ARG A C 1
ATOM 1831 O O . ARG A 1 230 ? -6.654 7.399 -19.636 1.00 66.69 230 ARG A O 1
ATOM 1838 N N . MET A 1 231 ? -5.408 5.541 -19.966 1.00 63.84 231 MET A N 1
ATOM 1839 C CA . MET A 1 231 ? -5.561 4.988 -18.612 1.00 63.84 231 MET A CA 1
ATOM 1840 C C . MET A 1 231 ? -5.070 5.946 -17.518 1.00 63.84 231 MET A C 1
ATOM 1842 O O . MET A 1 231 ? -5.661 5.995 -16.444 1.00 63.84 231 MET A O 1
ATOM 1846 N N . PHE A 1 232 ? -4.031 6.745 -17.783 1.00 59.09 232 PHE A N 1
ATOM 1847 C CA . PHE A 1 232 ? -3.483 7.689 -16.796 1.00 59.09 232 PHE A CA 1
ATOM 1848 C C . PHE A 1 232 ? -3.952 9.141 -16.993 1.00 59.09 232 PHE A C 1
ATOM 1850 O O . PHE A 1 232 ? -3.906 9.941 -16.055 1.00 59.09 232 PHE A O 1
ATOM 1857 N N . SER A 1 233 ? -4.413 9.510 -18.191 1.00 57.97 233 SER A N 1
ATOM 1858 C CA . SER A 1 233 ? -4.856 10.879 -18.500 1.00 57.97 233 SER A CA 1
ATOM 1859 C C . SER A 1 233 ? -6.299 11.152 -18.081 1.00 57.97 233 SER A C 1
ATOM 1861 O O . SER A 1 233 ? -6.618 12.292 -17.731 1.00 57.97 233 SER A O 1
ATOM 1863 N N . SER A 1 234 ? -7.172 10.139 -18.060 1.00 53.00 234 SER A N 1
ATOM 1864 C CA . SER A 1 234 ? -8.577 10.327 -17.673 1.00 53.00 234 SER A CA 1
ATOM 1865 C C . SER A 1 234 ? -8.765 10.720 -16.201 1.00 53.00 234 SER A C 1
ATOM 1867 O O . SER A 1 234 ? -9.747 11.386 -15.876 1.00 53.00 234 SER A O 1
ATOM 1869 N N . GLU A 1 235 ? -7.822 10.400 -15.307 1.00 50.56 235 GLU A N 1
ATOM 1870 C CA . GLU A 1 235 ? -7.926 10.735 -13.874 1.00 50.56 235 GLU A CA 1
ATOM 1871 C C . GLU A 1 235 ? -7.506 12.185 -13.537 1.00 50.56 235 GLU A C 1
ATOM 1873 O O . GLU A 1 235 ? -8.033 12.789 -12.596 1.00 50.56 235 GLU A O 1
ATOM 1878 N N . ASN A 1 236 ? -6.630 12.808 -14.339 1.00 46.53 236 ASN A N 1
ATOM 1879 C CA . ASN A 1 236 ? -6.225 14.210 -14.136 1.00 46.53 236 ASN A CA 1
ATOM 1880 C C . ASN A 1 236 ? -7.274 15.226 -14.629 1.00 46.53 236 ASN A C 1
ATOM 1882 O O . ASN A 1 236 ? -7.248 16.389 -14.220 1.00 46.53 236 ASN A O 1
ATOM 1886 N N . GLY A 1 237 ? -8.199 14.811 -15.503 1.00 38.94 237 GLY A N 1
ATOM 1887 C CA . GLY A 1 237 ? -9.268 15.672 -16.023 1.00 38.94 237 GLY A CA 1
ATOM 1888 C C . GLY A 1 237 ? -10.429 15.870 -15.043 1.00 38.94 237 GLY A C 1
ATOM 1889 O O . GLY A 1 237 ? -10.956 16.975 -14.926 1.00 38.94 237 GLY A O 1
ATOM 1890 N N . ALA A 1 238 ? -10.797 14.829 -14.289 1.00 40.16 238 ALA A N 1
ATOM 1891 C CA . ALA A 1 238 ? -11.951 14.868 -13.384 1.00 40.16 238 ALA A CA 1
ATOM 1892 C C . ALA A 1 238 ? -11.690 15.645 -12.077 1.00 40.16 238 ALA A C 1
ATOM 1894 O O . ALA A 1 238 ? -12.624 16.122 -11.439 1.00 40.16 238 ALA A O 1
ATOM 1895 N N . SER A 1 239 ? -10.426 15.819 -11.686 1.00 42.19 239 SER A N 1
ATOM 1896 C CA . SER A 1 239 ? -10.029 16.472 -10.430 1.00 42.19 239 SER A CA 1
ATOM 1897 C C . SER A 1 239 ? -9.782 17.987 -10.550 1.00 42.19 239 SER A C 1
ATOM 1899 O O . SER A 1 239 ? -9.491 18.638 -9.549 1.00 42.19 239 SER A O 1
ATOM 1901 N N . ARG A 1 240 ? -9.938 18.581 -11.746 1.00 34.66 240 ARG A N 1
ATOM 1902 C CA . ARG A 1 240 ? -9.858 20.042 -11.973 1.00 34.66 240 ARG A CA 1
ATOM 1903 C C . ARG A 1 240 ? -11.210 20.745 -12.145 1.00 34.66 240 ARG A C 1
ATOM 1905 O O . ARG A 1 240 ? -11.223 21.964 -12.286 1.00 34.66 240 ARG A O 1
ATOM 1912 N N . ALA A 1 241 ? -12.320 20.008 -12.129 1.00 33.62 241 ALA A N 1
ATOM 1913 C CA . ALA A 1 241 ? -13.665 20.545 -12.365 1.00 33.62 241 ALA A CA 1
ATOM 1914 C C . ALA A 1 241 ? -14.574 20.574 -11.115 1.00 33.62 241 ALA A C 1
ATOM 1916 O O . ALA A 1 241 ? -15.778 20.775 -11.261 1.00 33.62 241 ALA A O 1
ATOM 1917 N N . ALA A 1 242 ? -14.024 20.387 -9.909 1.00 35.09 242 ALA A N 1
ATOM 1918 C CA . ALA A 1 242 ? -14.762 20.441 -8.642 1.00 35.09 242 ALA A CA 1
ATOM 1919 C C . ALA A 1 242 ? -14.157 21.463 -7.673 1.00 35.09 242 ALA A C 1
ATOM 1921 O O . ALA A 1 242 ? -12.913 21.459 -7.520 1.00 35.09 242 ALA A O 1
#

Sequence (242 aa):
MSTRRTYTLTNKKTGRTRQVSGREAARSIQRASPGIYKSSEYDLRTKGSSHPGLTKAQQRGHARSSRGESSISRLRAIGQIERIPGSTLDKYYQTVKYISQGDSLTTAARKAGTTPETVRRVNEEHQLLDRPDRTSRRWGIRPAGHSIILTSDGEYFPPVDLDKRNLSRMGTYWAIVGNAQNGKGHQSLARFKHTIIRDVDGNQYRLETDLNVVLEWLDEQDFDSGDFERMFSSENGASRAA